Protein AF-A0A3D2WMH0-F1 (afdb_monomer)

Foldseek 3Di:
DDPPDPPPPPVVVVVCVVVVVVVVLVVLLVVLVVVVVVLVVQQVQLQVQLLVQCLVVVNDPVSSLVSSLLSSLVVQQDDDDPVSSVVSSVLSVQQSPDCVVVVHFHKDKDWPAPDPQLLVFAWDDDPNDTDHDPPPLVPDDQDQGPRRRGGSNRNSDTDMDIDTQDQRDRPPSLLVVLVVCCVVPVVPNVSSD

Structure (mmCIF, N/CA/C/O backbone):
data_AF-A0A3D2WMH0-F1
#
_entry.id   AF-A0A3D2WMH0-F1
#
loop_
_atom_site.group_PDB
_atom_site.id
_atom_site.type_symbol
_atom_site.label_atom_id
_atom_site.label_alt_id
_atom_site.label_comp_id
_atom_site.label_asym_id
_atom_site.label_entity_id
_atom_site.label_seq_id
_atom_site.pdbx_PDB_ins_code
_atom_site.Cartn_x
_atom_site.Cartn_y
_atom_site.Cartn_z
_atom_site.occupancy
_atom_site.B_iso_or_equiv
_atom_site.auth_seq_id
_atom_site.auth_comp_id
_atom_site.auth_asym_id
_atom_site.auth_atom_id
_atom_site.pdbx_PDB_model_num
ATOM 1 N N . MET A 1 1 ? 46.634 -39.719 -40.960 1.00 41.62 1 MET A N 1
ATOM 2 C CA . MET A 1 1 ? 45.514 -39.201 -40.145 1.00 41.62 1 MET A CA 1
ATOM 3 C C . MET A 1 1 ? 45.679 -37.689 -40.052 1.00 41.62 1 MET A C 1
ATOM 5 O O . MET A 1 1 ? 46.476 -37.222 -39.256 1.00 41.62 1 MET A O 1
ATOM 9 N N . ILE A 1 2 ? 45.062 -36.934 -40.968 1.00 42.03 2 ILE A N 1
ATOM 10 C CA . ILE A 1 2 ? 45.218 -35.471 -41.043 1.00 42.03 2 ILE A CA 1
ATOM 11 C C . ILE A 1 2 ? 44.111 -34.845 -40.196 1.00 42.03 2 ILE A C 1
ATOM 13 O O . ILE A 1 2 ? 42.929 -35.023 -40.493 1.00 42.03 2 ILE A O 1
ATOM 17 N N . LEU A 1 3 ? 44.498 -34.157 -39.121 1.00 49.38 3 LEU A N 1
ATOM 18 C CA . LEU A 1 3 ? 43.584 -33.441 -38.237 1.00 49.38 3 LEU A CA 1
ATOM 19 C C . LEU A 1 3 ? 42.992 -32.254 -39.013 1.00 49.38 3 LEU A C 1
ATOM 21 O O . LEU A 1 3 ? 43.671 -31.267 -39.287 1.00 49.38 3 LEU A O 1
ATOM 25 N N . LYS A 1 4 ? 41.729 -32.371 -39.427 1.00 53.72 4 LYS A N 1
ATOM 26 C CA . LYS A 1 4 ? 40.995 -31.301 -40.109 1.00 53.72 4 LYS A CA 1
ATOM 27 C C . LYS A 1 4 ? 40.602 -30.256 -39.059 1.00 53.72 4 LYS A C 1
ATOM 29 O O . LYS A 1 4 ? 39.597 -30.419 -38.372 1.00 53.72 4 LYS A O 1
ATOM 34 N N . ILE A 1 5 ? 41.403 -29.205 -38.901 1.00 62.34 5 ILE A N 1
ATOM 35 C CA . ILE A 1 5 ? 41.041 -28.065 -38.051 1.00 62.34 5 ILE A CA 1
ATOM 36 C C . ILE A 1 5 ? 39.915 -27.310 -38.768 1.00 62.34 5 ILE A C 1
ATOM 38 O O . ILE A 1 5 ? 40.110 -26.741 -39.841 1.00 62.34 5 ILE A O 1
ATOM 42 N N . LYS A 1 6 ? 38.702 -27.374 -38.211 1.00 62.06 6 LYS A N 1
ATOM 43 C CA . LYS A 1 6 ? 37.552 -26.589 -38.674 1.00 62.06 6 LYS A CA 1
ATOM 44 C C . LYS A 1 6 ? 37.832 -25.116 -38.358 1.00 62.06 6 LYS A C 1
ATOM 46 O O . LYS A 1 6 ? 37.923 -24.747 -37.191 1.00 62.06 6 LYS A O 1
ATOM 51 N N . ASN A 1 7 ? 37.962 -24.277 -39.384 1.00 60.12 7 ASN A N 1
ATOM 52 C CA . ASN A 1 7 ? 38.035 -22.827 -39.206 1.00 60.12 7 ASN A CA 1
ATOM 53 C C . ASN A 1 7 ? 36.661 -22.297 -38.765 1.00 60.12 7 ASN A C 1
ATOM 55 O O . ASN A 1 7 ? 35.783 -22.074 -39.593 1.00 60.12 7 ASN A O 1
ATOM 59 N N . ASN A 1 8 ? 36.487 -22.076 -37.460 1.00 63.03 8 ASN A N 1
ATOM 60 C CA . ASN A 1 8 ? 35.297 -21.464 -36.849 1.00 63.03 8 ASN A CA 1
ATOM 61 C C . ASN A 1 8 ? 35.343 -19.920 -36.889 1.00 63.03 8 ASN A C 1
ATOM 63 O O . ASN A 1 8 ? 34.897 -19.255 -35.951 1.00 63.03 8 ASN A O 1
ATOM 67 N N . ALA A 1 9 ? 35.916 -19.332 -37.944 1.00 62.22 9 ALA A N 1
ATOM 68 C CA . ALA A 1 9 ? 36.073 -17.885 -38.077 1.00 62.22 9 ALA A CA 1
ATOM 69 C C . ALA A 1 9 ? 34.696 -17.221 -38.279 1.00 62.22 9 ALA A C 1
ATOM 71 O O . ALA A 1 9 ? 34.201 -17.116 -39.395 1.00 62.22 9 ALA A O 1
ATOM 72 N N . GLY A 1 10 ? 34.045 -16.859 -37.172 1.00 66.50 10 GLY A N 1
ATOM 73 C CA . GLY A 1 10 ? 32.711 -16.250 -37.135 1.00 66.50 10 GLY A CA 1
ATOM 74 C C . GLY A 1 10 ? 31.810 -16.790 -36.019 1.00 66.50 10 GLY A C 1
ATOM 75 O O . GLY A 1 10 ? 30.991 -16.037 -35.499 1.00 66.50 10 GLY A O 1
ATOM 76 N N . SER A 1 11 ? 32.010 -18.043 -35.578 1.00 80.12 11 SER A N 1
ATOM 77 C CA . SER A 1 11 ? 31.207 -18.651 -34.494 1.00 80.12 11 SER A CA 1
ATOM 78 C C . SER A 1 11 ? 31.415 -17.920 -33.170 1.00 80.12 11 SER A C 1
ATOM 80 O O . SER A 1 11 ? 30.453 -17.550 -32.509 1.00 80.12 11 SER A O 1
ATOM 82 N N . ALA A 1 12 ? 32.672 -17.604 -32.842 1.00 82.25 12 ALA A N 1
ATOM 83 C CA . ALA A 1 12 ? 33.018 -16.911 -31.601 1.00 82.25 12 ALA A CA 1
ATOM 84 C C . ALA A 1 12 ? 32.394 -15.506 -31.500 1.00 82.25 12 ALA A C 1
ATOM 86 O O . ALA A 1 12 ? 32.021 -15.076 -30.414 1.00 82.25 12 ALA A O 1
ATOM 87 N N . ILE A 1 13 ? 32.243 -14.796 -32.626 1.00 88.19 13 ILE A N 1
ATOM 88 C CA . ILE A 1 13 ? 31.614 -13.466 -32.651 1.00 88.19 13 ILE A CA 1
ATOM 89 C C . ILE A 1 13 ? 30.109 -13.590 -32.380 1.00 88.19 13 ILE A C 1
ATOM 91 O O . ILE A 1 13 ? 29.561 -12.821 -31.596 1.00 88.19 13 ILE A O 1
ATOM 95 N N . ILE A 1 14 ? 29.445 -14.576 -32.990 1.00 89.75 14 ILE A N 1
ATOM 96 C CA . ILE A 1 14 ? 28.008 -14.821 -32.796 1.00 89.75 14 ILE A CA 1
ATOM 97 C C . ILE A 1 14 ? 27.722 -15.282 -31.364 1.00 89.75 14 ILE A C 1
ATOM 99 O O . ILE A 1 14 ? 26.818 -14.752 -30.722 1.00 89.75 14 ILE A O 1
ATOM 103 N N . GLU A 1 15 ? 28.516 -16.216 -30.840 1.00 88.19 15 GLU A N 1
ATOM 104 C CA . GLU A 1 15 ? 28.421 -16.677 -29.452 1.00 88.19 15 GLU A CA 1
ATOM 105 C C . GLU A 1 15 ? 28.621 -15.522 -28.466 1.00 88.19 15 GLU A C 1
ATOM 107 O O . GLU A 1 15 ? 27.847 -15.391 -27.519 1.00 88.19 15 GLU A O 1
ATOM 112 N N . PHE A 1 16 ? 29.587 -14.633 -28.722 1.00 92.69 16 PHE A N 1
ATOM 113 C CA . PHE A 1 16 ? 29.809 -13.448 -27.897 1.00 92.69 16 PHE A CA 1
ATOM 114 C C . PHE A 1 16 ? 28.635 -12.463 -27.950 1.00 92.69 16 PHE A C 1
ATOM 116 O O . PHE A 1 16 ? 28.239 -11.938 -26.913 1.00 92.69 16 PHE A O 1
ATOM 123 N N . ILE A 1 17 ? 28.037 -12.230 -29.123 1.00 95.06 17 ILE A N 1
ATOM 124 C CA . ILE A 1 17 ? 26.863 -11.351 -29.255 1.00 95.06 17 ILE A CA 1
ATOM 125 C C . ILE A 1 17 ? 25.670 -11.927 -28.489 1.00 95.06 17 ILE A C 1
ATOM 127 O O . ILE A 1 17 ? 25.023 -11.204 -27.732 1.00 95.06 17 ILE A O 1
ATOM 131 N N . ILE A 1 18 ? 25.390 -13.224 -28.645 1.00 92.62 18 ILE A N 1
ATOM 132 C CA . ILE A 1 18 ? 24.288 -13.888 -27.937 1.00 92.62 18 ILE A CA 1
ATOM 133 C C . ILE A 1 18 ? 24.530 -13.832 -26.428 1.00 92.62 18 ILE A C 1
ATOM 135 O O . ILE A 1 18 ? 23.651 -13.395 -25.684 1.00 92.62 18 ILE A O 1
ATOM 139 N N . ALA A 1 19 ? 25.727 -14.214 -25.976 1.00 93.94 19 ALA A N 1
ATOM 140 C CA . ALA A 1 19 ? 26.092 -14.165 -24.565 1.00 93.94 19 ALA A CA 1
ATOM 141 C C . ALA A 1 19 ? 26.007 -12.738 -24.006 1.00 93.94 19 ALA A C 1
ATOM 143 O O . ALA A 1 19 ? 25.465 -12.541 -22.922 1.00 93.94 19 ALA A O 1
ATOM 144 N N . GLY A 1 20 ? 26.473 -11.739 -24.759 1.00 94.94 20 GLY A N 1
ATOM 145 C CA . GLY A 1 20 ? 26.412 -10.329 -24.385 1.00 94.94 20 GLY A CA 1
ATOM 146 C C . GLY A 1 20 ? 24.980 -9.820 -24.229 1.00 94.94 20 GLY A C 1
ATOM 147 O O . GLY A 1 20 ? 24.663 -9.189 -23.226 1.00 94.94 20 GLY A O 1
ATOM 148 N N . ILE A 1 21 ? 24.084 -10.143 -25.168 1.00 93.81 21 ILE A N 1
ATOM 149 C CA . ILE A 1 21 ? 22.666 -9.761 -25.080 1.00 93.81 21 ILE A CA 1
ATOM 150 C C . ILE A 1 21 ? 22.001 -10.422 -23.871 1.00 93.81 21 ILE A C 1
ATOM 152 O O . ILE A 1 21 ? 21.319 -9.745 -23.101 1.00 93.81 21 ILE A O 1
ATOM 156 N N . VAL A 1 22 ? 22.215 -11.725 -23.674 1.00 93.88 22 VAL A N 1
ATOM 157 C CA . VAL A 1 22 ? 21.655 -12.460 -22.529 1.00 93.88 22 VAL A CA 1
ATOM 158 C C . VAL A 1 22 ? 22.168 -11.876 -21.214 1.00 93.88 22 VAL A C 1
ATOM 160 O O . VAL A 1 22 ? 21.384 -11.651 -20.293 1.00 93.88 22 VAL A O 1
ATOM 163 N N . PHE A 1 23 ? 23.460 -11.562 -21.136 1.00 95.88 23 PHE A N 1
ATOM 164 C CA . PHE A 1 23 ? 24.056 -10.928 -19.967 1.00 95.88 23 PHE A CA 1
ATOM 165 C C . PHE A 1 23 ? 23.438 -9.551 -19.682 1.00 95.88 23 PHE A C 1
ATOM 167 O O . PHE A 1 23 ? 23.032 -9.284 -18.551 1.00 95.88 23 PHE A O 1
ATOM 174 N N . CYS A 1 24 ? 23.276 -8.707 -20.705 1.00 93.31 24 CYS A N 1
ATOM 175 C CA . CYS A 1 24 ? 22.603 -7.413 -20.575 1.00 93.31 24 CYS A CA 1
ATOM 176 C C . CYS A 1 24 ? 21.152 -7.554 -20.092 1.00 93.31 24 CYS A C 1
ATOM 178 O O . CYS A 1 24 ? 20.726 -6.780 -19.238 1.00 93.31 24 CYS A O 1
ATOM 180 N N . LEU A 1 25 ? 20.399 -8.542 -20.589 1.00 93.50 25 LEU A N 1
ATOM 181 C CA . LEU A 1 25 ? 19.025 -8.798 -20.141 1.00 93.50 25 LEU A CA 1
ATOM 182 C C . LEU A 1 25 ? 18.964 -9.212 -18.668 1.00 93.50 25 LEU A C 1
ATOM 184 O O . LEU A 1 25 ? 18.085 -8.749 -17.944 1.00 93.50 25 LEU A O 1
ATOM 188 N N . ILE A 1 26 ? 19.904 -10.039 -18.205 1.00 93.94 26 ILE A N 1
ATOM 189 C CA . ILE A 1 26 ? 19.980 -10.437 -16.794 1.00 93.94 26 ILE A CA 1
ATOM 190 C C . ILE A 1 26 ? 20.292 -9.224 -15.913 1.00 93.94 26 ILE A C 1
ATOM 192 O O . ILE A 1 26 ? 19.622 -9.021 -14.901 1.00 93.94 26 ILE A O 1
ATOM 196 N N . LEU A 1 27 ? 21.262 -8.391 -16.304 1.00 95.00 27 LEU A N 1
ATOM 197 C CA . LEU A 1 27 ? 21.587 -7.166 -15.568 1.00 95.00 27 LEU A CA 1
ATOM 198 C C . LEU A 1 27 ? 20.406 -6.189 -15.530 1.00 95.00 27 LEU A C 1
ATOM 200 O O . LEU A 1 27 ? 20.086 -5.659 -14.468 1.00 95.00 27 LEU A O 1
ATOM 204 N N . ALA A 1 28 ? 19.726 -5.988 -16.659 1.00 94.38 28 ALA A N 1
ATOM 205 C CA . ALA A 1 28 ? 18.535 -5.148 -16.736 1.00 94.38 28 ALA A CA 1
ATOM 206 C C . ALA A 1 28 ? 17.396 -5.695 -15.856 1.00 94.38 28 ALA A C 1
ATOM 208 O O . ALA A 1 28 ? 16.731 -4.927 -15.163 1.00 94.38 28 ALA A O 1
ATOM 209 N N . GLY A 1 29 ? 17.208 -7.018 -15.819 1.00 93.56 29 GLY A N 1
ATOM 210 C CA . GLY A 1 29 ? 16.256 -7.676 -14.924 1.00 93.56 29 GLY A CA 1
ATOM 211 C C . GLY A 1 29 ? 16.600 -7.489 -13.444 1.00 93.56 29 GLY A C 1
ATOM 212 O O . GLY A 1 29 ? 15.725 -7.167 -12.641 1.00 93.56 29 GLY A O 1
ATOM 213 N N . ALA A 1 30 ? 17.877 -7.623 -13.078 1.00 94.56 30 ALA A N 1
ATOM 214 C CA . ALA A 1 30 ? 18.341 -7.370 -11.715 1.00 94.56 30 ALA A CA 1
ATOM 215 C C . ALA A 1 30 ? 18.127 -5.903 -11.304 1.00 94.56 30 ALA A C 1
ATOM 217 O O . ALA A 1 30 ? 17.644 -5.634 -10.205 1.00 94.56 30 ALA A O 1
ATOM 218 N N . PHE A 1 31 ? 18.412 -4.958 -12.204 1.00 95.44 31 PHE A N 1
ATOM 219 C CA . PHE A 1 31 ? 18.166 -3.535 -11.978 1.00 95.44 31 PHE A CA 1
ATOM 220 C C . PHE A 1 31 ? 16.668 -3.229 -11.822 1.00 95.44 31 PHE A C 1
ATOM 222 O O . PHE A 1 31 ? 16.272 -2.529 -10.894 1.00 95.44 31 PHE A O 1
ATOM 229 N N . GLN A 1 32 ? 15.811 -3.835 -12.648 1.00 93.88 32 GLN A N 1
ATOM 230 C CA . GLN A 1 32 ? 14.357 -3.719 -12.514 1.00 93.88 32 GLN A CA 1
ATOM 231 C C . GLN A 1 32 ? 13.856 -4.232 -11.153 1.00 93.88 32 GLN A C 1
ATOM 233 O O . GLN A 1 32 ? 12.987 -3.612 -10.540 1.00 93.88 32 GLN A O 1
ATOM 238 N N . MET A 1 33 ? 14.404 -5.347 -10.658 1.00 93.31 33 MET A N 1
ATOM 239 C CA . MET A 1 33 ? 14.069 -5.873 -9.329 1.00 93.31 33 MET A CA 1
ATOM 240 C C . MET A 1 33 ? 14.536 -4.949 -8.200 1.00 93.31 33 MET A C 1
ATOM 242 O O . MET A 1 33 ? 13.831 -4.808 -7.202 1.00 93.31 33 MET A O 1
ATOM 246 N N . MET A 1 34 ? 15.684 -4.289 -8.365 1.00 95.31 34 MET A N 1
ATOM 247 C CA . MET A 1 34 ? 16.172 -3.290 -7.415 1.00 95.31 34 MET A CA 1
ATOM 248 C C . MET A 1 34 ? 15.205 -2.101 -7.304 1.00 95.31 34 MET A C 1
ATOM 250 O O . MET A 1 34 ? 14.809 -1.753 -6.193 1.00 95.31 34 MET A O 1
ATOM 254 N N . LEU A 1 35 ? 14.756 -1.543 -8.434 1.00 92.75 35 LEU A N 1
ATOM 255 C CA . LEU A 1 35 ? 13.783 -0.440 -8.465 1.00 92.75 35 LEU A CA 1
ATOM 256 C C . LEU A 1 35 ? 12.428 -0.845 -7.865 1.00 92.75 35 LEU A C 1
ATOM 258 O O . LEU A 1 35 ? 11.827 -0.099 -7.092 1.00 92.75 35 LEU A O 1
ATOM 262 N N . LEU A 1 36 ? 11.962 -2.064 -8.158 1.00 92.75 36 LEU A N 1
ATOM 263 C CA . LEU A 1 36 ? 10.747 -2.611 -7.548 1.00 92.75 36 LEU A CA 1
ATOM 264 C C . LEU A 1 36 ? 10.864 -2.729 -6.027 1.00 92.75 36 LEU A C 1
ATOM 266 O O . LEU A 1 36 ? 9.909 -2.430 -5.308 1.00 92.75 36 LEU A O 1
ATOM 270 N N . TYR A 1 37 ? 12.020 -3.167 -5.529 1.00 94.88 37 TYR A N 1
ATOM 271 C CA . TYR A 1 37 ? 12.259 -3.294 -4.096 1.00 94.88 37 TYR A CA 1
ATOM 272 C C . TYR A 1 37 ? 12.315 -1.928 -3.401 1.00 94.88 37 TYR A C 1
ATOM 274 O O . TYR A 1 37 ? 11.728 -1.753 -2.334 1.00 94.88 37 TYR A O 1
ATOM 282 N N . GLU A 1 38 ? 12.954 -0.938 -4.026 1.00 93.31 38 GLU A N 1
ATOM 283 C CA . GLU A 1 38 ? 12.946 0.449 -3.555 1.00 93.31 38 GLU A CA 1
ATOM 284 C C . GLU A 1 38 ? 11.514 0.993 -3.448 1.00 93.31 38 GLU A C 1
ATOM 286 O O . GLU A 1 38 ? 11.117 1.515 -2.401 1.00 93.31 38 GLU A O 1
ATOM 291 N N . GLY A 1 39 ? 10.702 0.783 -4.490 1.00 92.50 39 GLY A N 1
ATOM 292 C CA . GLY A 1 39 ? 9.280 1.118 -4.488 1.00 92.50 39 GLY A CA 1
ATOM 293 C C . GLY A 1 39 ? 8.500 0.403 -3.382 1.00 92.50 39 GLY A C 1
ATOM 294 O O . GLY A 1 39 ? 7.709 1.031 -2.678 1.00 92.50 39 GLY A O 1
ATOM 295 N N . HIS A 1 40 ? 8.753 -0.892 -3.172 1.00 93.19 40 HIS A N 1
ATOM 296 C CA . HIS A 1 40 ? 8.122 -1.677 -2.110 1.00 93.19 40 HIS A CA 1
ATOM 297 C C . HIS A 1 40 ? 8.403 -1.097 -0.717 1.00 93.19 40 HIS A C 1
ATOM 299 O O . HIS A 1 40 ? 7.472 -0.926 0.070 1.00 93.19 40 HIS A O 1
ATOM 305 N N . VAL A 1 41 ? 9.658 -0.754 -0.410 1.00 94.81 41 VAL A N 1
ATOM 306 C CA . VAL A 1 41 ? 10.032 -0.187 0.897 1.00 94.81 41 VAL A CA 1
ATOM 307 C C . VAL A 1 41 ? 9.361 1.173 1.127 1.00 94.81 41 VAL A C 1
ATOM 309 O O . VAL A 1 41 ? 8.810 1.405 2.205 1.00 94.81 41 VAL A O 1
ATOM 312 N N . ARG A 1 42 ? 9.327 2.048 0.113 1.00 93.75 42 ARG A N 1
ATOM 313 C CA . ARG A 1 42 ? 8.630 3.348 0.192 1.00 93.75 42 ARG A CA 1
ATOM 314 C C . ARG A 1 42 ? 7.128 3.184 0.413 1.00 93.75 42 ARG A C 1
ATOM 316 O O . ARG A 1 42 ? 6.554 3.801 1.308 1.00 93.75 42 ARG A O 1
ATOM 323 N N . LEU A 1 43 ? 6.492 2.289 -0.343 1.00 94.19 43 LEU A N 1
ATOM 324 C CA . LEU A 1 43 ? 5.068 1.981 -0.192 1.00 94.19 43 LEU A CA 1
ATOM 325 C C . LEU A 1 43 ? 4.744 1.382 1.176 1.00 94.19 43 LEU A C 1
ATOM 327 O O . LEU A 1 43 ? 3.691 1.679 1.739 1.00 94.19 43 LEU A O 1
ATOM 331 N N . GLN A 1 44 ? 5.634 0.557 1.724 1.00 94.88 44 GLN A N 1
ATOM 332 C CA . GLN A 1 44 ? 5.473 -0.005 3.058 1.00 94.88 44 GLN A CA 1
ATOM 333 C C . GLN A 1 44 ? 5.529 1.093 4.127 1.00 94.88 44 GLN A C 1
ATOM 335 O O . GLN A 1 44 ? 4.672 1.121 5.012 1.00 94.88 44 GLN A O 1
ATOM 340 N N . GLN A 1 45 ? 6.464 2.037 4.012 1.00 95.31 45 GLN A N 1
ATOM 341 C CA . GLN A 1 45 ? 6.514 3.204 4.892 1.00 95.31 45 GLN A CA 1
ATOM 342 C C . GLN A 1 45 ? 5.238 4.053 4.777 1.00 95.31 45 GLN A C 1
ATOM 344 O O . GLN A 1 45 ? 4.620 4.390 5.789 1.00 95.31 45 GLN A O 1
ATOM 349 N N . ALA A 1 46 ? 4.781 4.326 3.552 1.00 94.94 46 ALA A N 1
ATOM 350 C CA . ALA A 1 46 ? 3.530 5.040 3.310 1.00 94.94 46 ALA A CA 1
ATOM 351 C C . ALA A 1 46 ? 2.313 4.301 3.895 1.00 94.94 46 ALA A C 1
ATOM 353 O O . ALA A 1 46 ? 1.396 4.932 4.423 1.00 94.94 46 ALA A O 1
ATOM 354 N N . ALA A 1 47 ? 2.298 2.966 3.845 1.00 95.38 47 ALA A N 1
ATOM 355 C CA . ALA A 1 47 ? 1.250 2.141 4.435 1.00 95.38 47 ALA A CA 1
ATOM 356 C C . ALA A 1 47 ? 1.246 2.204 5.971 1.00 95.38 47 ALA A C 1
ATOM 358 O O . ALA A 1 47 ? 0.169 2.257 6.567 1.00 95.38 47 ALA A O 1
ATOM 359 N N . PHE A 1 48 ? 2.416 2.248 6.618 1.00 95.19 48 PHE A N 1
ATOM 360 C CA . PHE A 1 48 ? 2.507 2.435 8.069 1.00 95.19 48 PHE A CA 1
ATOM 361 C C . PHE A 1 48 ? 1.969 3.799 8.500 1.00 95.19 48 PHE A C 1
ATOM 363 O O . PHE A 1 48 ? 1.150 3.874 9.419 1.00 95.19 48 PHE A O 1
ATOM 370 N N . GLU A 1 49 ? 2.346 4.868 7.802 1.00 94.56 49 GLU A N 1
ATOM 371 C CA . GLU A 1 49 ? 1.808 6.198 8.097 1.00 94.56 49 GLU A CA 1
ATOM 372 C C . GLU A 1 49 ? 0.309 6.288 7.775 1.00 94.56 49 GLU A C 1
ATOM 374 O O . GLU A 1 49 ? -0.463 6.873 8.535 1.00 94.56 49 GLU A O 1
ATOM 379 N N . ALA A 1 50 ? -0.163 5.626 6.715 1.00 95.44 50 ALA A N 1
ATOM 380 C CA . ALA A 1 50 ? -1.591 5.499 6.427 1.00 95.44 50 ALA A CA 1
ATOM 381 C C . ALA A 1 50 ? -2.356 4.794 7.559 1.00 95.44 50 ALA A C 1
ATOM 383 O O . ALA A 1 50 ? -3.439 5.243 7.946 1.00 95.44 50 ALA A O 1
ATOM 384 N N . ALA A 1 51 ? -1.795 3.716 8.119 1.00 95.62 51 ALA A N 1
ATOM 385 C CA . ALA A 1 51 ? -2.363 3.028 9.274 1.00 95.62 51 ALA A CA 1
ATOM 386 C C . ALA A 1 51 ? -2.400 3.952 10.497 1.00 95.62 51 ALA A C 1
ATOM 388 O O . ALA A 1 51 ? -3.442 4.059 11.141 1.00 95.62 51 ALA A O 1
ATOM 389 N N . ARG A 1 52 ? -1.319 4.691 10.769 1.00 94.06 52 ARG A N 1
ATOM 390 C CA . ARG A 1 52 ? -1.251 5.677 11.858 1.00 94.06 52 ARG A CA 1
ATOM 391 C C . ARG A 1 52 ? -2.314 6.766 11.711 1.00 94.06 52 ARG A C 1
ATOM 393 O O . ARG A 1 52 ? -3.053 7.036 12.657 1.00 94.06 52 ARG A O 1
ATOM 400 N N . HIS A 1 53 ? -2.447 7.338 10.516 1.00 95.25 53 HIS A N 1
ATOM 401 C CA . HIS A 1 53 ? -3.509 8.290 10.186 1.00 95.25 53 HIS A CA 1
ATOM 402 C C . HIS A 1 53 ? -4.907 7.679 10.345 1.00 95.25 53 HIS A C 1
ATOM 404 O O . HIS A 1 53 ? -5.836 8.378 10.751 1.00 95.25 53 HIS A O 1
ATOM 410 N N . GLY A 1 54 ? -5.061 6.387 10.058 1.00 92.88 54 GLY A N 1
ATOM 411 C CA . GLY A 1 54 ? -6.273 5.624 10.333 1.00 92.88 54 GLY A CA 1
ATOM 412 C C . GLY A 1 54 ? -6.575 5.532 11.826 1.00 92.88 54 GLY A C 1
ATOM 413 O O . GLY A 1 54 ? -7.666 5.917 12.237 1.00 92.88 54 GLY A O 1
ATOM 414 N N . ILE A 1 55 ? -5.617 5.082 12.640 1.00 92.31 55 ILE A N 1
ATOM 415 C CA . ILE A 1 55 ? -5.770 4.877 14.091 1.00 92.31 55 ILE A CA 1
ATOM 416 C C . ILE A 1 55 ? -6.245 6.160 14.782 1.00 92.31 55 ILE A C 1
ATOM 418 O O . ILE A 1 55 ? -7.210 6.125 15.541 1.00 92.31 55 ILE A O 1
ATOM 422 N N . VAL A 1 56 ? -5.642 7.310 14.462 1.00 93.12 56 VAL A N 1
ATOM 423 C CA . VAL A 1 56 ? -6.018 8.597 15.082 1.00 93.12 56 VAL A CA 1
ATOM 424 C C . VAL A 1 56 ? -7.374 9.141 14.604 1.00 93.12 56 VAL A C 1
ATOM 426 O O . VAL A 1 56 ? -7.942 10.017 15.245 1.00 93.12 56 VAL A O 1
ATOM 429 N N . ASN A 1 57 ? -7.917 8.619 13.498 1.00 93.19 57 ASN A N 1
ATOM 430 C CA . ASN A 1 57 ? -9.192 9.036 12.900 1.00 93.19 57 ASN A CA 1
ATOM 431 C C . ASN A 1 57 ? -10.227 7.890 12.879 1.00 93.19 57 ASN A C 1
ATOM 433 O O . ASN A 1 57 ? -10.963 7.703 11.899 1.00 93.19 57 ASN A O 1
ATOM 437 N N . ASN A 1 58 ? -10.293 7.118 13.968 1.00 88.38 58 ASN A N 1
ATOM 438 C CA . ASN A 1 58 ? -11.280 6.051 14.194 1.00 88.38 58 ASN A CA 1
ATOM 439 C C . ASN A 1 58 ? -11.238 4.898 13.168 1.00 88.38 58 ASN A C 1
ATOM 441 O O . ASN A 1 58 ? -12.246 4.242 12.922 1.00 88.38 58 ASN A O 1
ATOM 445 N N . GLY A 1 59 ? -10.101 4.669 12.510 1.00 86.94 59 GLY A N 1
ATOM 446 C CA . GLY A 1 59 ? -9.934 3.6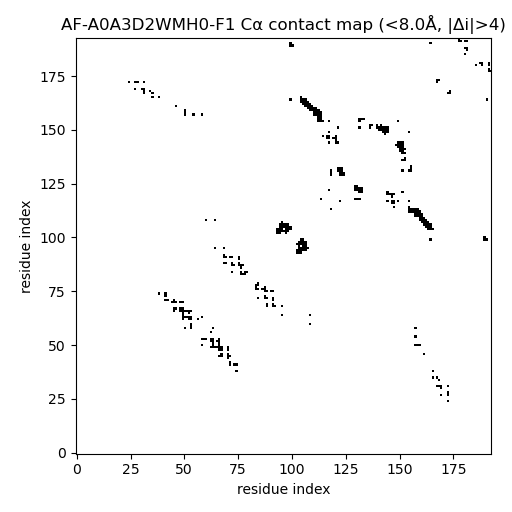03 11.517 1.00 86.94 59 GLY A CA 1
ATOM 447 C C . GLY A 1 59 ? -10.737 3.805 10.225 1.00 86.94 59 GLY A C 1
ATOM 448 O O . GLY A 1 59 ? -10.981 2.841 9.496 1.00 86.94 59 GLY A O 1
ATOM 449 N N . THR A 1 60 ? -11.174 5.035 9.930 1.00 89.31 60 THR A N 1
ATOM 450 C CA . THR A 1 60 ? -12.009 5.326 8.754 1.00 89.31 60 THR A CA 1
ATOM 451 C C . THR A 1 60 ? -11.221 5.117 7.457 1.00 89.31 60 THR A C 1
ATOM 453 O O . THR A 1 60 ? -10.112 5.634 7.308 1.00 89.31 60 THR A O 1
ATOM 456 N N . ALA A 1 61 ? -11.816 4.443 6.466 1.00 90.19 61 ALA A N 1
ATOM 457 C CA . ALA A 1 61 ? -11.171 4.194 5.171 1.00 90.19 61 ALA A CA 1
ATOM 458 C C . ALA A 1 61 ? -10.718 5.488 4.465 1.00 90.19 61 ALA A C 1
ATOM 460 O O . ALA A 1 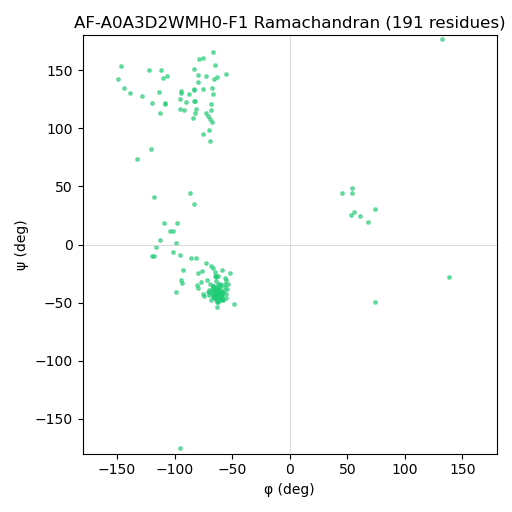61 ? -9.645 5.523 3.868 1.00 90.19 61 ALA A O 1
ATOM 461 N N . ALA A 1 62 ? -11.495 6.571 4.581 1.00 92.06 62 ALA A N 1
ATOM 462 C CA . ALA A 1 62 ? -11.133 7.885 4.050 1.00 92.06 62 ALA A CA 1
ATOM 463 C C . ALA A 1 62 ? -9.865 8.463 4.705 1.00 92.06 62 ALA A C 1
ATOM 465 O O . ALA A 1 62 ? -9.030 9.044 4.015 1.00 92.06 62 ALA A O 1
ATOM 466 N N . ALA A 1 63 ? -9.692 8.269 6.015 1.00 93.69 63 ALA A N 1
ATOM 467 C CA . ALA A 1 63 ? -8.510 8.738 6.732 1.00 93.69 63 ALA A CA 1
ATOM 468 C C . ALA A 1 63 ? -7.262 7.930 6.362 1.00 93.69 63 ALA A C 1
ATOM 470 O O . ALA A 1 63 ? -6.210 8.518 6.130 1.00 93.69 63 ALA A O 1
ATOM 471 N N . ILE A 1 64 ? -7.399 6.606 6.224 1.00 94.19 64 ILE A N 1
ATOM 472 C CA . ILE A 1 64 ? -6.311 5.735 5.759 1.00 94.19 64 ILE A CA 1
ATOM 473 C C . ILE A 1 64 ? -5.899 6.126 4.336 1.00 94.19 64 ILE A C 1
ATOM 475 O O . ILE A 1 64 ? -4.718 6.334 4.078 1.00 94.19 64 ILE A O 1
ATOM 479 N N . LYS A 1 65 ? -6.862 6.308 3.419 1.00 93.56 65 LYS A N 1
ATOM 480 C CA . LYS A 1 65 ? -6.580 6.768 2.049 1.00 93.56 65 LYS A CA 1
ATOM 481 C C . LYS A 1 65 ? -5.884 8.127 2.037 1.00 93.56 65 LYS A C 1
ATOM 483 O O . LYS A 1 65 ? -4.900 8.289 1.328 1.00 93.56 65 LYS A O 1
ATOM 488 N N . LYS A 1 66 ? -6.358 9.090 2.833 1.00 93.75 66 LYS A N 1
ATOM 489 C CA . LYS A 1 66 ? -5.731 10.414 2.950 1.00 93.75 66 LYS A CA 1
ATOM 490 C C . LYS A 1 66 ? -4.292 10.314 3.459 1.00 93.75 66 LYS A C 1
ATOM 492 O O . LYS A 1 66 ? -3.412 10.928 2.867 1.00 93.75 66 LYS A O 1
ATOM 497 N N . GLY A 1 67 ? -4.061 9.529 4.512 1.00 93.38 67 GLY A N 1
ATOM 498 C CA . GLY A 1 67 ? -2.723 9.281 5.044 1.00 93.38 67 GLY A CA 1
ATOM 499 C C . GLY A 1 67 ? -1.813 8.629 4.007 1.00 93.38 67 GLY A C 1
ATOM 500 O O . GLY A 1 67 ? -0.685 9.067 3.830 1.00 93.38 67 GLY A O 1
ATOM 501 N N . PHE A 1 68 ? -2.320 7.659 3.248 1.00 94.44 68 PHE A N 1
ATOM 502 C CA . PHE A 1 68 ? -1.555 7.036 2.172 1.00 94.44 68 PHE A CA 1
ATOM 503 C C . PHE A 1 68 ? -1.184 8.044 1.076 1.00 94.44 68 PHE A C 1
ATOM 505 O O . PHE A 1 68 ? -0.009 8.170 0.762 1.00 94.44 68 PHE A O 1
ATOM 512 N N . ILE A 1 69 ? -2.143 8.844 0.584 1.00 92.69 69 ILE A N 1
ATOM 513 C CA . ILE A 1 69 ? -1.904 9.881 -0.442 1.00 92.69 69 ILE A CA 1
ATOM 514 C C . ILE A 1 69 ? -0.799 10.855 -0.013 1.00 92.69 69 ILE A C 1
ATOM 516 O O . ILE A 1 69 ? 0.039 11.240 -0.828 1.00 92.69 69 ILE A O 1
ATOM 520 N N . GLN A 1 70 ? -0.812 11.270 1.255 1.00 92.12 70 GLN A N 1
ATOM 521 C CA . GLN A 1 70 ? 0.153 12.220 1.810 1.00 92.12 70 GLN A CA 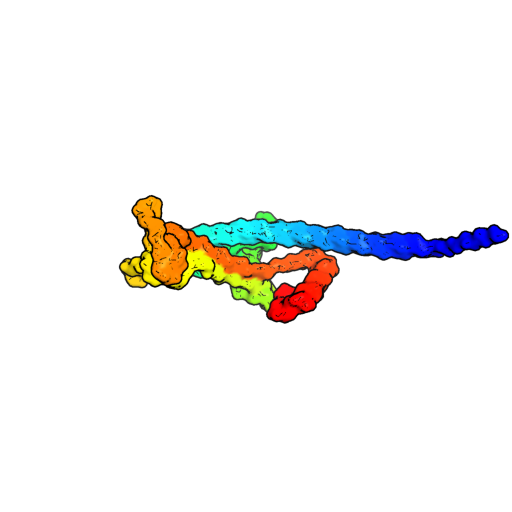1
ATOM 522 C C . GLN A 1 70 ? 1.549 11.621 1.992 1.00 92.12 70 GLN A C 1
ATOM 524 O O . GLN A 1 70 ? 2.529 12.352 1.894 1.00 92.12 70 GLN A O 1
ATOM 529 N N . ASN A 1 71 ? 1.641 10.318 2.249 1.00 92.56 71 ASN A N 1
ATOM 530 C CA . ASN A 1 71 ? 2.908 9.654 2.546 1.00 92.56 71 ASN A CA 1
ATOM 531 C C . ASN A 1 71 ? 3.486 8.875 1.356 1.00 92.56 71 ASN A C 1
ATOM 533 O O . ASN A 1 71 ? 4.616 8.424 1.447 1.00 92.56 71 ASN A O 1
ATOM 537 N N . SER A 1 72 ? 2.760 8.759 0.238 1.00 91.56 72 SER A N 1
ATOM 538 C CA . SER A 1 72 ? 3.263 8.216 -1.034 1.00 91.56 72 SER A CA 1
ATOM 539 C C . SER A 1 72 ? 3.682 9.306 -2.031 1.00 91.56 72 SER A C 1
ATOM 541 O O . SER A 1 72 ? 3.699 9.068 -3.238 1.00 91.56 72 SER A O 1
ATOM 543 N N . LEU A 1 73 ? 3.922 10.537 -1.562 1.00 89.56 73 LEU A N 1
ATOM 544 C CA . LEU A 1 73 ? 4.300 11.666 -2.423 1.00 89.56 73 LEU A CA 1
ATOM 545 C C . LEU A 1 73 ? 5.699 11.506 -3.008 1.00 89.56 73 LEU A C 1
ATOM 547 O O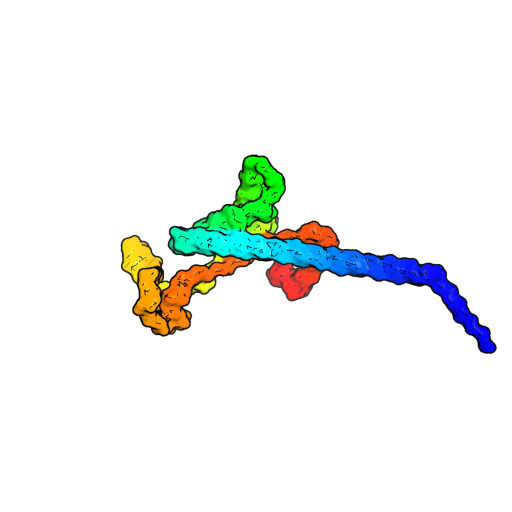 . LEU A 1 73 ? 5.936 11.916 -4.139 1.00 89.56 73 LEU A O 1
ATOM 551 N N . ASP A 1 74 ? 6.601 10.897 -2.250 1.00 87.31 74 ASP A N 1
ATOM 552 C CA . ASP A 1 74 ? 7.981 10.606 -2.630 1.00 87.31 74 ASP A CA 1
ATOM 553 C C . ASP A 1 74 ? 8.092 9.773 -3.916 1.00 87.31 74 ASP A C 1
ATOM 555 O O . ASP A 1 74 ? 9.032 9.971 -4.677 1.00 87.31 74 ASP A O 1
ATOM 559 N N . LEU A 1 75 ? 7.102 8.926 -4.224 1.00 86.94 75 LEU A N 1
ATOM 560 C CA . LEU A 1 75 ? 7.031 8.200 -5.500 1.00 86.94 75 LEU A CA 1
ATOM 561 C C . LEU A 1 75 ? 6.806 9.114 -6.721 1.00 86.94 75 LEU A C 1
ATOM 563 O O . LEU A 1 75 ? 7.057 8.698 -7.848 1.00 86.94 75 LEU A O 1
ATOM 567 N N . TYR A 1 76 ? 6.296 10.332 -6.523 1.00 86.12 76 TYR A N 1
ATOM 568 C CA . TYR A 1 76 ? 5.863 11.226 -7.605 1.00 86.12 76 TYR A CA 1
ATOM 569 C C . TYR A 1 76 ? 6.608 12.560 -7.647 1.00 86.12 76 TYR A C 1
ATOM 571 O O . TYR A 1 76 ? 6.428 13.329 -8.599 1.00 86.12 76 TYR A O 1
ATOM 579 N N . ILE A 1 77 ? 7.407 12.873 -6.628 1.00 86.31 77 ILE A N 1
ATOM 580 C CA . ILE A 1 77 ? 8.154 14.127 -6.561 1.00 86.31 77 ILE A CA 1
ATOM 581 C C . ILE A 1 77 ? 9.311 14.076 -7.560 1.00 86.31 77 ILE A C 1
ATOM 583 O O . ILE A 1 77 ? 10.282 13.348 -7.388 1.00 86.31 77 ILE A O 1
ATOM 587 N N . HIS A 1 78 ? 9.213 14.918 -8.585 1.00 81.56 78 HIS A N 1
ATOM 588 C CA . HIS A 1 78 ? 10.268 15.154 -9.562 1.00 81.56 78 HIS A CA 1
ATOM 589 C C . HIS A 1 78 ? 10.632 16.642 -9.512 1.00 81.56 78 HIS A C 1
ATOM 591 O O . HIS A 1 78 ? 10.096 17.441 -10.277 1.00 81.56 78 HIS A O 1
ATOM 597 N N . GLY A 1 79 ? 11.481 17.032 -8.557 1.00 82.81 79 GLY A N 1
ATOM 598 C CA . GLY A 1 79 ? 11.920 18.421 -8.377 1.00 82.81 79 GLY A CA 1
ATOM 599 C C . GLY A 1 79 ? 11.843 18.917 -6.933 1.00 82.81 79 GLY A C 1
ATOM 600 O O . GLY A 1 79 ? 11.404 18.209 -6.032 1.00 82.81 79 GLY A O 1
ATOM 601 N N . THR A 1 80 ? 12.297 20.151 -6.712 1.00 80.56 80 THR A N 1
ATOM 602 C CA . THR A 1 80 ? 12.388 20.782 -5.380 1.00 80.56 80 THR A CA 1
ATOM 603 C C . THR A 1 80 ? 11.486 22.002 -5.223 1.00 80.56 80 THR A C 1
ATOM 605 O O . THR A 1 80 ? 11.441 22.605 -4.150 1.00 80.56 80 THR A O 1
ATOM 608 N N . LYS A 1 81 ? 10.761 22.397 -6.274 1.00 89.06 81 LYS A N 1
ATOM 609 C CA . LYS A 1 81 ? 9.930 23.599 -6.239 1.00 89.06 81 LYS A CA 1
ATOM 610 C C . LYS A 1 81 ? 8.570 23.312 -5.590 1.00 89.06 81 LYS A C 1
ATOM 612 O O . LYS A 1 81 ? 8.034 22.213 -5.745 1.00 89.06 81 LYS A O 1
ATOM 617 N N . PRO A 1 82 ? 7.939 24.309 -4.942 1.00 84.69 82 PRO A N 1
ATOM 618 C CA . PRO A 1 82 ? 6.608 24.146 -4.346 1.00 84.69 82 PRO A CA 1
ATOM 619 C C . PRO A 1 82 ? 5.530 23.673 -5.337 1.00 84.69 82 PRO A C 1
ATOM 621 O O . PRO A 1 82 ? 4.638 22.901 -4.985 1.00 84.69 82 PRO A O 1
ATOM 624 N N . GLU A 1 83 ? 5.627 24.097 -6.598 1.00 87.75 83 GLU A N 1
ATOM 625 C CA . GLU A 1 83 ? 4.740 23.667 -7.685 1.00 87.75 83 GLU A CA 1
ATOM 626 C C . GLU A 1 83 ? 4.844 22.168 -8.002 1.00 87.75 83 GLU A C 1
ATOM 628 O O . GLU A 1 83 ? 3.842 21.548 -8.365 1.00 87.75 83 GLU A O 1
ATOM 633 N N . ASP A 1 84 ? 6.018 21.565 -7.815 1.00 87.31 84 ASP A N 1
ATOM 634 C CA . ASP A 1 84 ? 6.244 20.143 -8.077 1.00 87.31 84 ASP A CA 1
ATOM 635 C C . ASP A 1 84 ? 5.669 19.271 -6.957 1.00 87.31 84 ASP A C 1
ATOM 637 O O . ASP A 1 84 ? 5.102 18.214 -7.231 1.00 87.31 84 ASP A O 1
ATOM 641 N N . ILE A 1 85 ? 5.677 19.766 -5.714 1.00 87.06 85 ILE A N 1
ATOM 642 C CA . ILE A 1 85 ? 4.997 19.118 -4.581 1.00 87.06 85 ILE A CA 1
ATOM 643 C C . ILE A 1 85 ? 3.484 19.065 -4.828 1.00 87.06 85 ILE A C 1
ATOM 645 O O . ILE A 1 85 ? 2.848 18.029 -4.627 1.00 87.06 85 ILE A O 1
ATOM 649 N N . LEU A 1 86 ? 2.890 20.160 -5.316 1.00 88.56 86 LEU A N 1
ATOM 650 C CA . LEU A 1 86 ? 1.461 20.190 -5.633 1.00 88.56 86 LEU A CA 1
ATOM 651 C C . LEU A 1 86 ? 1.107 19.227 -6.777 1.00 88.56 86 LEU A C 1
ATOM 653 O O . LEU A 1 86 ? 0.067 18.566 -6.727 1.00 88.56 86 LEU A O 1
ATOM 657 N N . LYS A 1 87 ? 1.959 19.129 -7.807 1.00 89.44 87 LYS A N 1
ATOM 658 C CA . LYS A 1 87 ? 1.789 18.145 -8.888 1.00 89.44 87 LYS A CA 1
ATOM 659 C C . LYS A 1 87 ? 1.883 16.718 -8.350 1.00 89.44 87 LYS A C 1
ATOM 661 O O . LYS A 1 87 ? 0.992 15.922 -8.637 1.00 89.44 87 LYS A O 1
ATOM 666 N N . ALA A 1 88 ? 2.890 16.416 -7.532 1.00 89.19 88 ALA A N 1
ATOM 667 C CA . ALA A 1 88 ? 3.063 15.106 -6.909 1.00 89.19 88 ALA A CA 1
ATOM 668 C C . ALA A 1 88 ? 1.850 14.717 -6.052 1.00 89.19 88 ALA A C 1
ATOM 670 O O . ALA A 1 88 ? 1.368 13.589 -6.133 1.00 89.19 88 ALA A O 1
ATOM 671 N N . TYR A 1 89 ? 1.277 15.671 -5.313 1.00 89.88 89 TYR A N 1
ATOM 672 C CA . TYR A 1 89 ? 0.050 15.446 -4.551 1.00 89.88 89 TYR A CA 1
ATOM 673 C C . TYR A 1 89 ? -1.139 15.074 -5.439 1.00 89.88 89 TYR A C 1
ATOM 675 O O . TYR A 1 89 ? -1.868 14.128 -5.137 1.00 89.88 89 TYR A O 1
ATOM 683 N N . LYS A 1 90 ? -1.319 15.765 -6.569 1.00 90.8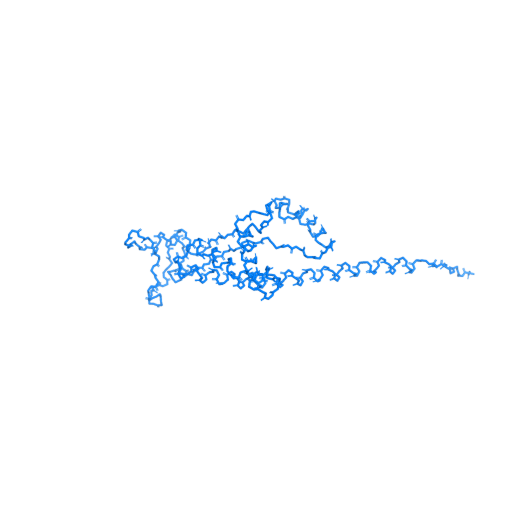8 90 LYS A N 1
ATOM 684 C CA . LYS A 1 90 ? -2.370 15.430 -7.542 1.00 90.88 90 LYS A CA 1
ATOM 685 C C . LYS A 1 90 ? -2.147 14.056 -8.178 1.00 90.88 90 LYS A C 1
ATOM 687 O O . LYS A 1 90 ? -3.112 13.316 -8.348 1.00 90.88 90 LYS A O 1
ATOM 692 N N . LEU A 1 91 ? -0.903 13.703 -8.502 1.00 88.75 91 LEU A N 1
ATOM 693 C CA . LEU A 1 91 ? -0.558 12.389 -9.054 1.00 88.75 91 LEU A CA 1
ATOM 694 C C . LEU A 1 91 ? -0.814 11.269 -8.045 1.00 88.75 91 LEU A C 1
ATOM 696 O O . LEU A 1 91 ? -1.475 10.295 -8.386 1.00 88.75 91 LEU A O 1
ATOM 700 N N . SER A 1 92 ? -0.401 11.450 -6.792 1.00 89.06 92 SER A N 1
ATOM 701 C CA . SER A 1 92 ? -0.683 10.518 -5.697 1.00 89.06 92 SER A CA 1
ATOM 702 C C . SER A 1 92 ? -2.192 10.344 -5.475 1.00 89.06 92 SER A C 1
ATOM 704 O O . SER A 1 92 ? -2.708 9.227 -5.398 1.00 89.06 92 SER A O 1
ATOM 706 N N . GLN A 1 93 ? -2.951 11.444 -5.480 1.00 90.75 93 GLN A N 1
ATOM 707 C CA . GLN A 1 93 ? -4.410 11.389 -5.400 1.00 90.75 93 GLN A CA 1
ATOM 708 C C . GLN A 1 93 ? -5.020 10.640 -6.592 1.00 90.75 93 GLN A C 1
ATOM 710 O O . GLN A 1 93 ? -5.955 9.856 -6.409 1.00 90.75 93 GLN A O 1
ATOM 715 N N . LYS A 1 94 ? -4.494 10.858 -7.804 1.00 89.88 94 LYS 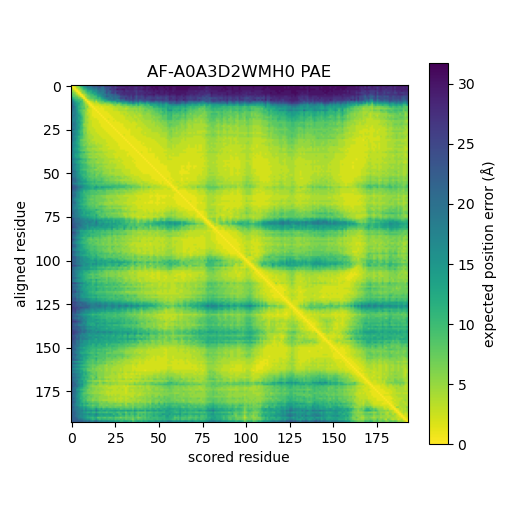A N 1
ATOM 716 C CA . LYS A 1 94 ? -4.924 10.131 -8.999 1.00 89.88 94 LYS A CA 1
ATOM 717 C C . LYS A 1 94 ? -4.628 8.636 -8.853 1.00 89.88 94 LYS A C 1
ATOM 719 O O . LYS A 1 94 ? -5.509 7.813 -9.068 1.00 89.88 94 LYS A O 1
ATOM 724 N N . ALA A 1 95 ? -3.427 8.288 -8.409 1.00 87.25 95 ALA A N 1
ATOM 725 C CA . ALA A 1 95 ? -2.998 6.912 -8.221 1.00 87.25 95 ALA A CA 1
ATOM 726 C C . ALA A 1 95 ? -3.908 6.133 -7.265 1.00 87.25 95 ALA A C 1
ATOM 728 O O . ALA A 1 95 ? -4.235 4.977 -7.529 1.00 87.25 95 ALA A O 1
ATOM 729 N N . VAL A 1 96 ? -4.354 6.781 -6.186 1.00 88.94 96 VAL A N 1
ATOM 730 C CA . VAL A 1 96 ? -5.195 6.154 -5.161 1.00 88.94 96 VAL A CA 1
ATOM 731 C C . VAL A 1 96 ? -6.664 6.057 -5.563 1.00 88.94 96 VAL A C 1
ATOM 733 O O . VAL A 1 96 ? -7.324 5.079 -5.216 1.00 88.94 96 VAL A O 1
ATOM 736 N N . ASN A 1 97 ? -7.195 7.065 -6.258 1.00 87.81 97 ASN A N 1
ATOM 737 C CA . ASN A 1 97 ? -8.630 7.141 -6.541 1.00 87.81 97 ASN A CA 1
ATOM 738 C C . ASN A 1 97 ? -9.035 6.527 -7.882 1.00 87.81 97 ASN A C 1
ATOM 740 O O . ASN A 1 97 ? -10.200 6.168 -8.032 1.00 87.81 97 ASN A O 1
ATOM 744 N N . TYR A 1 98 ? -8.106 6.408 -8.830 1.00 86.50 98 TYR A N 1
ATOM 745 C CA . TYR A 1 98 ? -8.399 5.928 -10.176 1.00 86.50 98 TYR A CA 1
ATOM 746 C C . TYR A 1 98 ? -7.877 4.498 -10.398 1.00 86.50 98 TYR A C 1
ATOM 748 O O . TYR A 1 98 ? -6.816 4.129 -9.873 1.00 86.50 98 TYR A O 1
ATOM 756 N N . PRO A 1 99 ? -8.603 3.675 -11.176 1.00 83.00 99 PRO A N 1
ATOM 757 C CA . PRO A 1 99 ? -8.150 2.343 -11.568 1.00 83.00 99 PRO A CA 1
ATOM 758 C C . PRO A 1 99 ? -6.929 2.409 -12.500 1.00 83.00 99 PRO A C 1
ATOM 760 O O . PRO A 1 99 ? -6.624 3.460 -13.072 1.00 83.00 99 PRO A O 1
ATOM 763 N N . LEU A 1 100 ? -6.245 1.273 -12.697 1.00 81.88 100 LEU A N 1
ATOM 764 C CA . LEU A 1 100 ? -5.096 1.199 -13.615 1.00 81.88 100 LEU A CA 1
ATOM 765 C C . LEU A 1 100 ? -5.486 1.574 -15.053 1.00 81.88 100 LEU A C 1
ATOM 767 O O . LEU A 1 100 ? -4.705 2.233 -15.732 1.00 81.88 100 LEU A O 1
ATOM 771 N N . THR A 1 101 ? -6.706 1.239 -15.500 1.00 76.56 101 THR A N 1
ATOM 772 C CA . THR A 1 101 ? -7.227 1.608 -16.835 1.00 76.56 101 THR A CA 1
ATOM 773 C C . THR A 1 101 ? -7.195 3.109 -17.117 1.00 76.56 101 THR A C 1
ATOM 775 O O . THR A 1 101 ? -7.062 3.509 -18.268 1.00 76.56 101 THR A O 1
ATOM 778 N N . GLU A 1 102 ? -7.337 3.946 -16.089 1.00 76.81 102 GLU A N 1
ATOM 779 C CA . GLU A 1 102 ? -7.441 5.408 -16.214 1.00 76.81 102 GLU A CA 1
ATOM 780 C C . GLU A 1 102 ? -6.109 6.112 -15.877 1.00 76.81 102 GLU A C 1
ATOM 782 O O . GLU A 1 102 ? -6.025 7.340 -15.721 1.00 76.81 102 GLU A O 1
ATOM 787 N N . GLY A 1 103 ? -5.031 5.325 -15.774 1.00 74.06 103 GLY A N 1
ATOM 788 C CA . GLY A 1 103 ? -3.696 5.792 -15.418 1.00 74.06 103 GLY A CA 1
ATOM 789 C C . GLY A 1 103 ? -3.552 6.133 -13.935 1.00 74.06 103 GLY A C 1
ATOM 790 O O . GLY A 1 103 ? -2.821 7.066 -13.600 1.00 74.06 103 GLY A O 1
ATOM 791 N N . GLY A 1 104 ? -4.305 5.453 -13.064 1.00 83.88 104 GLY A N 1
ATOM 792 C CA . GLY A 1 104 ? -4.037 5.386 -11.627 1.00 83.88 104 GLY A CA 1
ATOM 793 C C . GLY A 1 104 ? -3.234 4.132 -11.252 1.00 83.88 104 GLY A C 1
ATOM 794 O O . GLY A 1 104 ? -2.843 3.353 -12.114 1.00 83.88 104 GLY A O 1
ATOM 795 N N . ALA A 1 105 ? -3.014 3.911 -9.955 1.00 83.31 105 ALA A N 1
ATOM 796 C CA . ALA A 1 105 ? -2.343 2.716 -9.429 1.00 83.31 105 ALA A CA 1
ATOM 797 C C . ALA A 1 105 ? -3.342 1.663 -8.907 1.00 83.31 105 ALA A C 1
ATOM 799 O O . ALA A 1 105 ? -2.926 0.626 -8.387 1.00 83.31 105 ALA A O 1
ATOM 800 N N . GLY A 1 106 ? -4.657 1.928 -9.014 1.00 83.56 106 GLY A N 1
ATOM 801 C CA . GLY A 1 106 ? -5.743 1.031 -8.592 1.00 83.56 106 GLY A CA 1
ATOM 802 C C . GLY A 1 106 ? -5.625 0.587 -7.145 1.00 83.56 106 GLY A C 1
ATOM 803 O O . GLY A 1 106 ? -5.706 -0.605 -6.846 1.00 83.56 106 GLY A O 1
ATOM 804 N N . VAL A 1 107 ? -5.398 1.548 -6.251 1.00 88.06 107 VAL A N 1
ATOM 805 C CA . VAL A 1 107 ? -5.120 1.253 -4.849 1.00 88.06 107 VAL A CA 1
ATOM 806 C C . VAL A 1 107 ? -6.355 0.695 -4.153 1.00 88.06 107 VAL A C 1
ATOM 808 O O . VAL A 1 107 ? -7.386 1.358 -4.036 1.00 88.06 107 VAL A O 1
ATOM 811 N N . VAL A 1 108 ? -6.230 -0.518 -3.615 1.00 89.88 108 VAL A N 1
ATOM 812 C CA . VAL A 1 108 ? -7.288 -1.158 -2.824 1.00 89.88 108 VAL A CA 1
ATOM 813 C C . VAL A 1 108 ? -6.827 -1.282 -1.382 1.00 89.88 108 VAL A C 1
ATOM 815 O O . VAL A 1 108 ? -5.909 -2.040 -1.072 1.00 89.88 108 VAL A O 1
ATOM 818 N N . VAL A 1 109 ? -7.496 -0.550 -0.492 1.00 91.50 109 VAL A N 1
ATOM 819 C CA . VAL A 1 109 ? -7.279 -0.613 0.957 1.00 91.50 109 VAL A CA 1
ATOM 820 C C . VAL A 1 109 ? -8.291 -1.581 1.556 1.00 91.50 109 VAL A C 1
ATOM 822 O O . VAL A 1 109 ? -9.494 -1.342 1.499 1.00 91.50 109 VAL A O 1
ATOM 825 N N . THR A 1 110 ? -7.806 -2.675 2.133 1.00 93.31 110 THR A N 1
ATOM 826 C CA . THR A 1 110 ? -8.614 -3.676 2.838 1.00 93.31 110 THR A CA 1
ATOM 827 C C . THR A 1 110 ? -8.250 -3.661 4.315 1.00 93.31 110 THR A C 1
ATOM 829 O O . THR A 1 110 ? -7.072 -3.712 4.663 1.00 93.31 110 THR A O 1
ATOM 832 N N . ARG A 1 111 ? -9.246 -3.606 5.197 1.00 92.44 111 ARG A N 1
ATOM 833 C CA . ARG A 1 111 ? -9.030 -3.796 6.634 1.00 92.44 111 ARG A CA 1
ATOM 834 C C . ARG A 1 111 ? -9.015 -5.294 6.928 1.00 92.44 111 ARG A C 1
ATOM 836 O O . ARG A 1 111 ? -9.963 -5.982 6.577 1.00 92.44 111 ARG A O 1
ATOM 843 N N . LEU A 1 112 ? -7.930 -5.775 7.526 1.00 93.06 112 LEU A N 1
ATOM 844 C CA . LEU A 1 112 ? -7.782 -7.163 7.968 1.00 93.06 112 LEU A CA 1
ATOM 845 C C . LEU A 1 112 ? -8.179 -7.335 9.435 1.00 93.06 112 LEU A C 1
ATOM 847 O O . LEU A 1 112 ? -8.682 -8.383 9.801 1.00 93.06 112 LEU A O 1
ATOM 851 N N . ASN A 1 113 ? -7.941 -6.316 10.262 1.00 92.12 113 ASN A N 1
ATOM 852 C CA . ASN A 1 113 ? -8.313 -6.297 11.672 1.00 92.12 113 ASN A CA 1
ATOM 853 C C . ASN A 1 113 ? -8.608 -4.843 12.090 1.00 92.12 113 ASN A C 1
ATOM 855 O O . ASN A 1 113 ? -7.917 -3.948 11.584 1.00 92.12 113 ASN A O 1
ATOM 859 N N . PRO A 1 114 ? -9.596 -4.559 12.955 1.00 92.00 114 PRO A N 1
ATOM 860 C CA . PRO A 1 114 ? -10.545 -5.496 13.562 1.00 92.00 114 PRO A CA 1
ATOM 861 C C . PRO A 1 114 ? -11.486 -6.134 12.531 1.00 92.00 114 PRO A C 1
ATOM 863 O O . PRO A 1 114 ? -11.885 -5.468 11.562 1.00 92.00 114 PRO A O 1
ATOM 866 N N . THR A 1 115 ? -11.810 -7.413 12.721 1.00 92.44 115 THR A N 1
ATOM 867 C CA . THR A 1 115 ? -12.789 -8.128 11.889 1.00 92.44 115 THR A CA 1
ATOM 868 C C . THR A 1 115 ? -14.222 -7.761 12.304 1.00 92.44 115 THR A C 1
ATOM 870 O O . THR A 1 115 ? -14.420 -7.242 13.406 1.00 92.44 115 THR A O 1
ATOM 873 N N . PRO A 1 116 ? -15.237 -7.959 11.443 1.00 91.38 116 PRO A N 1
ATOM 874 C CA . PRO A 1 116 ? -16.635 -7.737 11.820 1.00 91.38 116 PRO A CA 1
ATOM 875 C C . PRO A 1 116 ? -17.051 -8.527 13.069 1.00 91.38 116 PRO A C 1
ATOM 877 O O . PRO A 1 116 ? -17.717 -7.974 13.937 1.00 91.38 116 PRO A O 1
ATOM 880 N N . GLU A 1 117 ? -16.571 -9.761 13.201 1.00 92.38 117 GLU A N 1
ATOM 881 C CA . GLU A 1 117 ? -16.849 -10.661 14.326 1.00 92.38 117 GLU A CA 1
ATOM 882 C C . GLU A 1 117 ? -16.243 -10.109 15.626 1.00 92.38 117 GLU A C 1
ATOM 884 O O . GLU A 1 117 ? -16.875 -10.125 16.677 1.00 92.38 117 GLU A O 1
ATOM 889 N N . ALA A 1 118 ? -15.059 -9.488 15.559 1.00 92.19 118 ALA A N 1
ATOM 890 C CA . ALA A 1 118 ? -14.456 -8.827 16.720 1.00 92.19 118 ALA A CA 1
ATOM 891 C C . ALA A 1 118 ? -15.288 -7.626 17.213 1.00 92.19 118 ALA A C 1
ATOM 893 O O . ALA A 1 118 ? -15.259 -7.277 18.396 1.00 92.19 118 ALA A O 1
ATOM 894 N N . PHE A 1 119 ? -16.053 -6.984 16.320 1.00 91.75 119 PHE A N 1
ATOM 895 C CA . PHE A 1 119 ? -17.030 -5.971 16.719 1.00 91.75 119 PHE A CA 1
ATOM 896 C C . PHE A 1 119 ? -18.295 -6.582 17.331 1.00 91.75 119 PHE A C 1
ATOM 898 O O . PHE A 1 119 ? -19.014 -5.871 18.029 1.00 91.75 119 PHE A O 1
ATOM 905 N N . GLU A 1 120 ? -18.627 -7.837 17.061 1.00 92.25 120 GLU A N 1
ATOM 906 C CA . GLU A 1 120 ? -19.747 -8.520 17.717 1.00 92.25 120 GLU A CA 1
ATOM 907 C C . GLU A 1 120 ? -19.376 -8.910 19.147 1.00 92.25 120 GLU A C 1
ATOM 909 O O . GLU A 1 120 ? -20.148 -8.621 20.056 1.00 92.25 120 GLU A O 1
ATOM 914 N N . ASP A 1 121 ? -18.159 -9.417 19.348 1.00 91.19 121 ASP A N 1
ATOM 915 C CA . ASP A 1 121 ? -17.697 -9.890 20.655 1.00 91.19 121 ASP A CA 1
ATOM 916 C C . ASP A 1 121 ? -17.357 -8.746 21.632 1.00 91.19 121 ASP A C 1
ATOM 918 O O . ASP A 1 121 ? -17.719 -8.793 22.807 1.00 91.19 121 ASP A O 1
ATOM 922 N N . PHE A 1 122 ? -16.652 -7.701 21.173 1.00 92.19 122 PHE A N 1
ATOM 923 C CA . PHE A 1 122 ? -16.010 -6.734 22.084 1.00 92.19 122 PHE A CA 1
ATOM 924 C C . PHE A 1 122 ? -16.509 -5.293 21.987 1.00 92.19 122 PHE A C 1
ATOM 926 O O . PHE A 1 122 ? -16.096 -4.445 22.788 1.00 92.19 122 PHE A O 1
ATOM 933 N N . ALA A 1 123 ? -17.325 -4.952 20.989 1.00 92.25 123 ALA A N 1
ATOM 934 C CA . ALA A 1 123 ? -17.677 -3.554 20.791 1.00 92.25 123 ALA A CA 1
ATOM 935 C C . ALA A 1 123 ? -18.763 -3.086 21.758 1.00 92.25 123 ALA A C 1
ATOM 937 O O . ALA A 1 123 ? -19.769 -3.750 21.987 1.00 92.25 123 ALA A O 1
ATOM 938 N N . ILE A 1 124 ? -18.581 -1.866 22.249 1.00 91.62 124 ILE A N 1
ATOM 939 C CA . ILE A 1 124 ? -19.534 -1.179 23.111 1.00 91.62 124 ILE A CA 1
ATOM 940 C C . ILE A 1 124 ? -20.145 -0.034 22.307 1.00 91.62 124 ILE A C 1
ATOM 942 O O . ILE A 1 124 ? -19.469 0.619 21.505 1.00 91.62 124 ILE A O 1
ATOM 946 N N . GLU A 1 125 ? -21.430 0.217 22.522 1.00 92.38 125 GLU A N 1
ATOM 947 C CA . GLU A 1 125 ? -22.120 1.356 21.936 1.00 92.38 125 GLU A CA 1
ATOM 948 C C . GLU A 1 125 ? -22.140 2.536 22.914 1.00 92.38 125 GLU A C 1
ATOM 950 O O . GLU A 1 125 ? -22.577 2.423 24.059 1.00 92.38 125 GLU A O 1
ATOM 955 N N . LYS A 1 126 ? -21.652 3.695 22.466 1.00 89.88 126 LYS A N 1
ATOM 956 C CA . LYS A 1 126 ? -21.766 4.959 23.205 1.00 89.88 126 LYS A CA 1
ATOM 957 C C . LYS A 1 126 ? -21.966 6.099 22.218 1.00 89.88 126 LYS A C 1
ATOM 959 O O . LYS A 1 126 ? -21.246 6.188 21.225 1.00 89.88 126 LYS A O 1
ATOM 964 N N . ASN A 1 127 ? -22.912 6.994 22.497 1.00 87.69 127 ASN A N 1
ATOM 965 C CA . ASN A 1 127 ? -23.237 8.140 21.636 1.00 87.69 127 ASN A CA 1
ATOM 966 C C . ASN A 1 127 ? -23.549 7.733 20.176 1.00 87.69 127 ASN A C 1
ATOM 968 O O . ASN A 1 127 ? -23.033 8.355 19.245 1.00 87.69 127 ASN A O 1
ATOM 972 N N . ASN A 1 128 ? -24.347 6.673 19.979 1.00 86.94 128 ASN A N 1
ATOM 973 C CA . ASN A 1 128 ? -24.700 6.093 18.670 1.00 86.94 128 ASN A CA 1
ATOM 974 C C . ASN A 1 128 ? -23.485 5.685 17.816 1.00 86.94 128 ASN A C 1
ATOM 976 O O . ASN A 1 128 ? -23.522 5.732 16.584 1.00 86.94 128 ASN A O 1
ATOM 980 N N . LYS A 1 129 ? -22.368 5.335 18.462 1.00 86.88 129 LYS A N 1
ATOM 981 C CA . LYS A 1 129 ? -21.167 4.820 17.805 1.00 86.88 129 LYS A CA 1
ATOM 982 C C . LYS A 1 129 ? -20.745 3.523 18.473 1.00 86.88 129 LYS A C 1
ATOM 984 O O . LYS A 1 129 ? -20.555 3.479 19.687 1.00 86.88 129 LYS A O 1
ATOM 989 N N . LYS A 1 130 ? -20.557 2.495 17.650 1.00 89.88 130 LYS A N 1
ATOM 990 C CA . LYS A 1 130 ? -20.019 1.195 18.044 1.00 89.88 130 LYS A CA 1
ATOM 991 C C . LYS A 1 130 ? -18.497 1.227 17.902 1.00 89.88 130 LYS A C 1
ATOM 993 O O . LYS A 1 130 ? -17.989 1.524 16.820 1.00 89.88 130 LYS A O 1
ATOM 998 N N . PHE A 1 131 ? -17.766 0.962 18.980 1.00 90.38 131 PHE A N 1
ATOM 999 C CA . PHE A 1 131 ? -16.302 0.900 18.955 1.00 90.38 131 PHE A CA 1
ATOM 1000 C C . PHE A 1 131 ? -15.768 -0.131 19.945 1.00 90.38 131 PHE A C 1
ATOM 1002 O O . PHE A 1 131 ? -16.395 -0.428 20.960 1.00 90.38 131 PHE A O 1
ATOM 1009 N N . ILE A 1 132 ? -14.580 -0.654 19.652 1.00 92.19 132 ILE A N 1
ATOM 1010 C CA . ILE A 1 132 ? -13.862 -1.555 20.552 1.00 92.19 132 ILE A CA 1
ATOM 1011 C C . ILE A 1 132 ? -13.120 -0.690 21.582 1.00 92.19 132 ILE A C 1
ATOM 1013 O O . ILE A 1 132 ? -12.357 0.203 21.194 1.00 92.19 132 ILE A O 1
ATOM 1017 N N . PRO A 1 133 ? -13.343 -0.885 22.891 1.00 91.31 133 PRO A N 1
ATOM 1018 C CA . PRO A 1 133 ? -12.708 -0.069 23.916 1.00 91.31 133 PRO A CA 1
ATOM 1019 C C . PRO A 1 133 ? -11.192 -0.313 23.956 1.00 91.31 133 PRO A C 1
ATOM 1021 O O . PRO A 1 133 ? -10.742 -1.446 24.070 1.00 91.31 133 PRO A O 1
ATOM 1024 N N . ASN A 1 134 ? -10.405 0.765 23.924 1.00 91.06 134 ASN A N 1
ATOM 1025 C CA . ASN A 1 134 ? -8.932 0.739 23.987 1.00 91.06 134 ASN A CA 1
ATOM 1026 C C . ASN A 1 134 ? -8.376 1.149 25.376 1.00 91.06 134 ASN A C 1
ATOM 1028 O O . ASN A 1 134 ? -7.197 1.442 25.547 1.00 91.06 134 ASN A O 1
ATOM 1032 N N . ALA A 1 135 ? -9.224 1.248 26.403 1.00 91.56 135 ALA A N 1
ATOM 1033 C CA . ALA A 1 135 ? -8.778 1.645 27.741 1.00 91.56 135 ALA A CA 1
ATOM 1034 C C . ALA A 1 135 ? -8.218 0.445 28.518 1.00 91.56 135 ALA A C 1
ATOM 1036 O O . ALA A 1 135 ? -8.852 -0.612 28.554 1.00 91.56 135 ALA A O 1
ATOM 1037 N N . TRP A 1 136 ? -7.058 0.639 29.159 1.00 91.62 136 TRP A N 1
ATOM 1038 C CA . TRP A 1 136 ? -6.396 -0.331 30.044 1.00 91.62 136 TRP A CA 1
ATOM 1039 C C . TRP A 1 136 ? -6.343 -1.763 29.485 1.00 91.62 136 TRP A C 1
ATOM 1041 O O . TRP A 1 136 ? -6.598 -2.722 30.205 1.00 91.62 136 TRP A O 1
ATOM 1051 N N . LEU A 1 137 ? -5.995 -1.917 28.200 1.00 92.44 137 LEU A N 1
ATOM 1052 C CA . LEU A 1 137 ? -5.941 -3.225 27.527 1.00 92.44 137 LEU A CA 1
ATOM 1053 C C . LEU A 1 137 ? -5.075 -4.261 28.263 1.00 92.44 137 LEU A C 1
ATOM 1055 O O . LEU A 1 137 ? -5.413 -5.437 28.281 1.00 92.44 137 LEU A O 1
ATOM 1059 N N . HIS A 1 138 ? -3.999 -3.822 28.918 1.00 91.38 138 HIS A N 1
ATOM 1060 C CA . HIS A 1 138 ? -3.107 -4.684 29.702 1.00 91.38 138 HIS A CA 1
ATOM 1061 C C . HIS A 1 138 ? -3.748 -5.262 30.977 1.00 91.38 138 HIS A C 1
ATOM 1063 O O . HIS A 1 138 ? -3.226 -6.221 31.528 1.00 91.38 138 HIS A O 1
ATOM 1069 N N . MET A 1 139 ? -4.846 -4.673 31.465 1.00 91.94 139 MET A N 1
ATOM 1070 C CA . MET A 1 139 ? -5.610 -5.177 32.616 1.00 91.94 139 MET A CA 1
ATOM 1071 C C . MET A 1 139 ? -6.798 -6.041 32.191 1.00 91.94 139 MET A C 1
ATOM 1073 O O . MET A 1 139 ? -7.477 -6.606 33.045 1.00 91.94 139 MET A O 1
ATOM 1077 N N . LYS A 1 140 ? -7.109 -6.094 30.892 1.00 90.38 140 LYS A N 1
ATOM 1078 C CA . LYS A 1 140 ? -8.224 -6.897 30.402 1.00 90.38 140 LYS A CA 1
ATOM 1079 C C . LYS A 1 140 ? -7.813 -8.369 30.305 1.00 90.38 140 LYS A C 1
ATOM 1081 O O . LYS A 1 140 ? -6.656 -8.632 29.979 1.00 90.38 140 LYS A O 1
ATOM 1086 N N . PRO A 1 141 ? -8.739 -9.309 30.556 1.00 88.62 141 PRO A N 1
ATOM 1087 C CA . PRO A 1 141 ? -8.490 -10.728 30.330 1.00 88.62 141 PRO A CA 1
ATOM 1088 C C . PRO A 1 141 ? -8.050 -10.997 28.885 1.00 88.62 141 PRO A C 1
ATOM 1090 O O . PRO A 1 141 ? -8.505 -10.317 27.963 1.00 88.62 141 PRO A O 1
ATOM 1093 N N . ASP A 1 142 ? -7.189 -11.996 28.705 1.00 88.69 142 ASP A N 1
ATOM 1094 C CA . ASP A 1 142 ? -6.828 -12.591 27.407 1.00 88.69 142 ASP A CA 1
ATOM 1095 C C . ASP A 1 142 ? -7.835 -13.697 27.035 1.00 88.69 142 ASP A C 1
ATOM 1097 O O . ASP A 1 142 ? -7.494 -14.824 26.692 1.00 88.69 142 ASP A O 1
ATOM 1101 N N . GLU A 1 143 ? -9.122 -13.415 27.228 1.00 90.75 143 GLU A N 1
ATOM 1102 C CA . GLU A 1 143 ? -10.174 -14.343 26.829 1.00 90.75 143 GLU A CA 1
ATOM 1103 C C . GLU A 1 143 ? -10.463 -14.150 25.344 1.00 90.75 143 GLU A C 1
ATOM 1105 O O . GLU A 1 143 ? -10.604 -13.023 24.857 1.00 90.75 143 GLU A O 1
ATOM 1110 N N . LEU A 1 144 ? -10.536 -15.266 24.623 1.00 92.00 144 LEU A N 1
ATOM 1111 C CA . LEU A 1 144 ? -10.857 -15.260 23.205 1.00 92.00 144 LEU A CA 1
ATOM 1112 C C . LEU A 1 144 ? -12.352 -15.000 23.021 1.00 92.00 144 LEU A C 1
ATOM 1114 O O . LEU A 1 144 ? -13.182 -15.628 23.678 1.00 92.00 144 LEU A O 1
ATOM 1118 N N . GLY A 1 145 ? -12.686 -14.094 22.105 1.00 88.00 145 GLY A N 1
ATOM 1119 C CA . GLY A 1 145 ? -14.066 -13.837 21.711 1.00 88.00 145 GLY A CA 1
ATOM 1120 C C . GLY A 1 145 ? -14.700 -15.069 21.063 1.00 88.00 145 GLY A C 1
ATOM 1121 O O . GLY A 1 145 ? -14.027 -15.814 20.344 1.00 88.00 145 GLY A O 1
ATOM 1122 N N . GLU A 1 146 ? -15.991 -15.285 21.317 1.00 89.12 146 GLU A N 1
ATOM 1123 C CA . GLU A 1 146 ? -16.709 -16.489 20.881 1.00 89.12 146 GLU A CA 1
ATOM 1124 C C . GLU A 1 146 ? -16.732 -16.644 19.353 1.00 89.12 146 GLU A C 1
ATOM 1126 O O . GLU A 1 146 ? -16.577 -17.757 18.847 1.00 89.12 146 GLU A O 1
ATOM 1131 N N . ASN A 1 147 ? -16.875 -15.538 18.614 1.00 89.88 147 ASN A N 1
ATOM 1132 C CA . ASN A 1 147 ? -16.974 -15.555 17.153 1.00 89.88 147 ASN A CA 1
ATOM 1133 C C . ASN A 1 147 ? -15.641 -15.223 16.479 1.00 89.88 147 ASN A C 1
ATOM 1135 O O . ASN A 1 147 ? -15.271 -15.826 15.472 1.00 89.88 147 ASN A O 1
ATOM 1139 N N . SER A 1 148 ? -14.913 -14.252 17.028 1.00 88.19 148 SER A N 1
ATOM 1140 C CA . SER A 1 148 ? -13.668 -13.749 16.448 1.00 88.19 148 SER A CA 1
ATOM 1141 C C . SER A 1 148 ? -12.460 -14.633 16.734 1.00 88.19 148 SER A C 1
ATOM 1143 O O . SER A 1 148 ? -11.496 -14.580 15.973 1.00 88.19 148 SER A O 1
ATOM 1145 N N . GLN A 1 149 ? -12.489 -15.425 17.813 1.00 92.38 149 GLN A N 1
ATOM 1146 C CA . GLN A 1 149 ? -11.327 -16.158 18.333 1.00 92.38 149 GLN A CA 1
ATOM 1147 C C . GLN A 1 149 ? -10.102 -15.256 18.573 1.00 92.38 149 GLN A C 1
ATOM 1149 O O . GLN A 1 149 ? -8.961 -15.716 18.537 1.00 92.38 149 GLN A O 1
ATOM 1154 N N . LEU A 1 150 ? -10.333 -13.960 18.798 1.00 92.19 150 LEU A N 1
ATOM 1155 C CA . LEU A 1 150 ? -9.308 -12.965 19.095 1.00 92.19 150 LEU A CA 1
ATOM 1156 C C . LEU A 1 150 ? -9.458 -12.500 20.537 1.00 92.19 150 LEU A C 1
ATOM 1158 O O . LEU A 1 150 ? -10.569 -12.440 21.058 1.00 92.19 150 LEU A O 1
ATOM 1162 N N . SER A 1 151 ? -8.350 -12.115 21.161 1.00 93.81 151 SER A N 1
ATOM 1163 C CA . SER A 1 151 ? -8.380 -11.371 22.417 1.00 93.81 151 SER A CA 1
ATOM 1164 C C . SER A 1 151 ? -8.775 -9.911 22.163 1.00 93.81 151 SER A C 1
ATOM 1166 O O . SER A 1 151 ? -8.637 -9.387 21.049 1.00 93.81 151 SER A O 1
ATOM 1168 N N . ILE A 1 152 ? -9.230 -9.195 23.194 1.00 93.38 152 ILE A N 1
ATOM 1169 C CA . ILE A 1 152 ? -9.554 -7.765 23.054 1.00 93.38 152 ILE A CA 1
ATOM 1170 C C . ILE A 1 152 ? -8.318 -6.912 22.714 1.00 93.38 152 ILE A C 1
ATOM 1172 O O . ILE A 1 152 ? -8.437 -5.856 22.084 1.00 93.38 152 ILE A O 1
ATOM 1176 N N . GLN A 1 153 ? -7.128 -7.365 23.116 1.00 93.88 153 GLN A N 1
ATOM 1177 C CA . GLN A 1 153 ? -5.846 -6.740 22.805 1.00 93.88 153 GLN A CA 1
ATOM 1178 C C . GLN A 1 153 ? -5.545 -6.871 21.311 1.00 93.88 153 GLN A C 1
ATOM 1180 O O . GLN A 1 153 ? -5.251 -5.867 20.659 1.00 93.88 153 GLN A O 1
ATOM 1185 N N . ASP A 1 154 ? -5.707 -8.072 20.755 1.00 93.50 154 ASP A N 1
ATOM 1186 C CA . ASP A 1 154 ? -5.506 -8.321 19.330 1.00 93.50 154 ASP A CA 1
ATOM 1187 C C . ASP A 1 154 ? -6.559 -7.617 18.486 1.00 93.50 154 ASP A C 1
ATOM 1189 O O . ASP A 1 154 ? -6.224 -6.967 17.494 1.00 93.50 154 ASP A O 1
ATOM 1193 N N . ALA A 1 155 ? -7.824 -7.649 18.907 1.00 93.38 155 ALA A N 1
ATOM 1194 C CA . ALA A 1 155 ? -8.913 -6.936 18.251 1.00 93.38 155 ALA A CA 1
ATOM 1195 C C . ALA A 1 155 ? -8.680 -5.413 18.189 1.00 93.38 155 ALA A C 1
ATOM 1197 O O . ALA A 1 155 ? -9.236 -4.750 17.318 1.00 93.38 155 ALA A O 1
ATOM 1198 N N . ASN A 1 156 ? -7.837 -4.840 19.058 1.00 92.62 156 ASN A N 1
ATOM 1199 C CA . ASN A 1 156 ? -7.498 -3.413 19.031 1.00 92.62 156 ASN A CA 1
ATOM 1200 C C . ASN A 1 156 ? -6.418 -3.034 18.002 1.00 92.62 156 ASN A C 1
ATOM 1202 O O . ASN A 1 156 ? -6.205 -1.850 17.731 1.00 92.62 156 ASN A O 1
ATOM 1206 N N . ILE A 1 157 ? -5.727 -4.005 17.404 1.00 92.62 157 ILE A N 1
ATOM 1207 C CA . ILE A 1 157 ? -4.644 -3.733 16.455 1.00 92.62 157 ILE A CA 1
ATOM 1208 C C . ILE A 1 157 ? -5.230 -3.457 15.069 1.00 92.62 157 ILE A C 1
ATOM 1210 O O . ILE A 1 157 ? -5.742 -4.356 14.401 1.00 92.62 157 ILE A O 1
ATOM 1214 N N . LEU A 1 158 ? -5.093 -2.225 14.571 1.00 93.69 158 LEU A N 1
ATOM 1215 C CA . LEU A 1 158 ? -5.469 -1.917 13.192 1.00 93.69 158 LEU A CA 1
ATOM 1216 C C . LEU A 1 158 ? -4.495 -2.592 12.216 1.00 93.69 158 LEU A C 1
ATOM 1218 O O . LEU A 1 158 ? -3.362 -2.144 12.037 1.00 93.69 158 LEU A O 1
ATOM 1222 N N . LYS A 1 159 ? -4.964 -3.637 11.531 1.00 94.38 159 LYS A N 1
ATOM 1223 C CA . LYS A 1 159 ? -4.220 -4.318 10.466 1.00 94.38 159 LYS A CA 1
ATOM 1224 C C . LYS A 1 159 ? -4.863 -3.990 9.128 1.00 94.38 159 LYS A C 1
ATOM 1226 O O . LYS A 1 159 ? -6.044 -4.264 8.911 1.00 94.38 159 LYS A O 1
ATOM 1231 N N . ILE A 1 160 ? -4.086 -3.418 8.216 1.00 94.81 160 ILE A N 1
ATOM 1232 C CA . ILE A 1 160 ? -4.540 -3.054 6.872 1.00 94.81 160 ILE A CA 1
ATOM 1233 C C . ILE A 1 160 ? -3.686 -3.741 5.811 1.00 94.81 160 ILE A C 1
ATOM 1235 O O . ILE A 1 160 ? -2.504 -4.002 6.010 1.00 94.81 160 ILE A O 1
ATOM 1239 N N . LYS A 1 161 ? -4.302 -4.017 4.665 1.00 95.19 161 LYS A N 1
ATOM 1240 C CA . LYS A 1 161 ? -3.652 -4.495 3.450 1.00 95.19 161 LYS A CA 1
ATOM 1241 C C . LYS A 1 161 ? -3.898 -3.480 2.351 1.00 95.19 161 LYS A C 1
ATOM 1243 O O . LYS A 1 161 ? -5.048 -3.200 2.017 1.00 95.19 161 LYS A O 1
ATOM 1248 N N . ILE A 1 162 ? -2.823 -2.951 1.786 1.00 93.75 162 ILE A N 1
ATOM 1249 C CA . ILE A 1 162 ? -2.879 -2.046 0.643 1.00 93.75 162 ILE A CA 1
ATOM 1250 C C . ILE A 1 162 ? -2.369 -2.815 -0.570 1.00 93.75 162 ILE A C 1
ATOM 1252 O O . ILE A 1 162 ? -1.254 -3.331 -0.559 1.00 93.75 162 ILE A O 1
ATOM 1256 N N . LYS A 1 163 ? -3.205 -2.933 -1.601 1.00 92.25 163 LYS A N 1
ATOM 1257 C CA . LYS A 1 163 ? -2.778 -3.393 -2.925 1.00 92.25 163 LYS A CA 1
ATOM 1258 C C . LYS A 1 163 ? -2.469 -2.168 -3.771 1.00 92.25 163 LYS A C 1
ATOM 1260 O O . LYS A 1 163 ? -3.287 -1.252 -3.799 1.00 92.25 163 LYS A O 1
ATOM 1265 N N . TYR A 1 164 ? -1.324 -2.168 -4.440 1.00 90.69 164 TYR A N 1
ATOM 1266 C CA . TYR A 1 164 ? -0.837 -1.051 -5.241 1.00 90.69 164 TYR A CA 1
ATOM 1267 C C . TYR A 1 164 ? -0.218 -1.581 -6.539 1.00 90.69 164 TYR A C 1
ATOM 1269 O O . TYR A 1 164 ? 0.602 -2.497 -6.487 1.00 90.69 164 TYR A O 1
ATOM 1277 N N . GLY A 1 165 ? -0.611 -1.027 -7.687 1.00 89.44 165 GLY A N 1
ATOM 1278 C CA . GLY A 1 165 ? 0.009 -1.31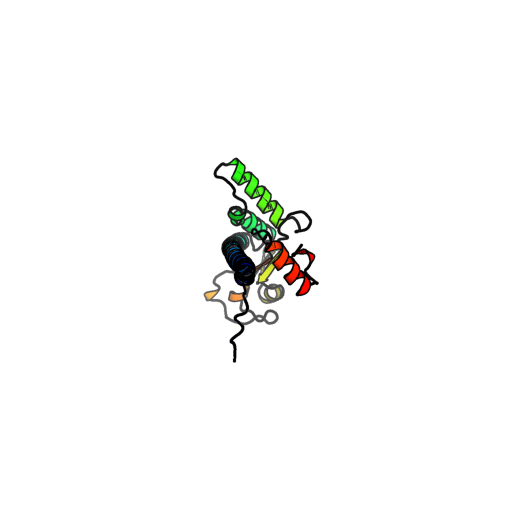5 -8.981 1.00 89.44 165 GLY A CA 1
ATOM 1279 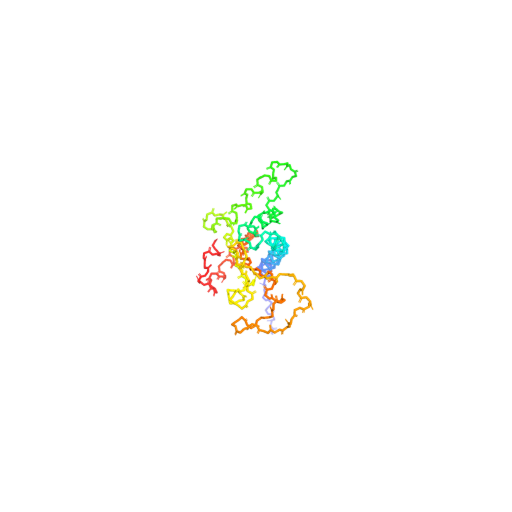C C . GLY A 1 165 ? 1.248 -0.451 -9.193 1.00 89.44 165 GLY A C 1
ATOM 1280 O O . GLY A 1 165 ? 1.125 0.755 -9.389 1.00 89.44 165 GLY A O 1
ATOM 1281 N N . PHE A 1 166 ? 2.435 -1.056 -9.134 1.00 88.00 166 PHE A N 1
ATOM 1282 C CA . PHE A 1 166 ? 3.700 -0.346 -9.322 1.00 88.00 166 PHE A CA 1
ATOM 1283 C C . PHE A 1 166 ? 4.170 -0.436 -10.785 1.00 88.00 166 PHE A C 1
ATOM 1285 O O . PHE A 1 166 ? 4.189 -1.544 -11.327 1.00 88.00 166 PHE A O 1
ATOM 1292 N N . PRO A 1 167 ? 4.534 0.688 -11.434 1.00 86.31 167 PRO A N 1
ATOM 1293 C CA . PRO A 1 167 ? 5.004 0.678 -12.817 1.00 86.31 167 PRO A CA 1
ATOM 1294 C C . PRO A 1 167 ? 6.417 0.089 -12.932 1.00 86.31 167 PRO A C 1
ATOM 1296 O O . PRO A 1 167 ? 7.263 0.290 -12.064 1.00 86.31 167 PRO A O 1
ATOM 1299 N N . LEU A 1 168 ? 6.688 -0.628 -14.023 1.00 88.44 168 LEU A N 1
ATOM 1300 C CA . LEU A 1 168 ? 8.037 -1.092 -14.356 1.00 88.44 168 LEU A CA 1
ATOM 1301 C C . LEU A 1 168 ? 8.755 0.003 -15.158 1.00 88.44 168 LEU A C 1
ATOM 1303 O O . LEU A 1 168 ? 8.196 0.517 -16.122 1.00 88.44 168 LEU A O 1
ATOM 1307 N N . GLU A 1 169 ? 9.971 0.375 -14.753 1.00 86.50 169 GLU A N 1
ATOM 1308 C CA . GLU A 1 169 ? 10.704 1.512 -15.334 1.00 86.50 169 GLU A CA 1
ATOM 1309 C C . GLU A 1 169 ? 11.668 1.101 -16.455 1.00 86.50 169 GLU A C 1
ATOM 1311 O O . GLU A 1 169 ? 11.921 1.879 -17.375 1.00 86.50 169 GLU A O 1
ATOM 1316 N N . VAL A 1 170 ? 12.223 -0.114 -16.396 1.00 89.38 170 VAL A N 1
ATOM 1317 C CA . VAL A 1 170 ? 13.226 -0.591 -17.351 1.00 89.38 170 VAL A CA 1
ATOM 1318 C C . VAL A 1 170 ? 12.536 -1.087 -18.626 1.00 89.38 170 VAL A C 1
ATOM 1320 O O . VAL A 1 170 ? 11.811 -2.090 -18.582 1.00 89.38 170 VAL A O 1
ATOM 1323 N N . PRO A 1 171 ? 12.790 -0.447 -19.784 1.00 82.62 171 PRO A N 1
ATOM 1324 C CA . PRO A 1 171 ? 12.197 -0.863 -21.047 1.00 82.62 171 PRO A CA 1
ATOM 1325 C C . PRO A 1 171 ? 12.692 -2.259 -21.449 1.00 82.62 171 PRO A C 1
ATOM 1327 O O . PRO A 1 171 ? 13.794 -2.669 -21.088 1.00 82.62 171 PRO A O 1
ATOM 1330 N N . VAL A 1 172 ? 11.893 -2.982 -22.238 1.00 87.69 172 VAL A N 1
ATOM 1331 C CA . VAL A 1 172 ? 12.091 -4.392 -22.642 1.00 87.69 172 VAL A CA 1
ATOM 1332 C C . VAL A 1 172 ? 11.790 -5.373 -21.511 1.00 87.69 172 VAL A C 1
ATOM 1334 O O . VAL A 1 172 ? 11.037 -6.325 -21.725 1.00 87.69 172 VAL A O 1
ATOM 1337 N N . ILE A 1 173 ? 12.341 -5.148 -20.317 1.00 89.69 173 ILE A N 1
ATOM 1338 C CA . ILE A 1 173 ? 12.069 -5.987 -19.145 1.00 89.69 173 ILE A CA 1
ATOM 1339 C C . ILE A 1 173 ? 10.606 -5.853 -18.714 1.00 89.69 173 ILE A C 1
ATOM 1341 O O . ILE A 1 173 ? 9.980 -6.863 -18.398 1.00 89.69 173 ILE A O 1
ATOM 1345 N N . ASP A 1 174 ? 10.044 -4.646 -18.788 1.00 87.75 174 ASP A N 1
ATOM 1346 C CA . ASP A 1 174 ? 8.618 -4.372 -18.594 1.00 87.75 174 ASP A CA 1
ATOM 1347 C C . ASP A 1 174 ? 7.714 -5.321 -19.402 1.00 87.75 174 ASP A C 1
ATOM 1349 O O . ASP A 1 174 ? 6.846 -5.997 -18.848 1.00 87.75 174 ASP A O 1
ATOM 1353 N N . LYS A 1 175 ? 7.983 -5.450 -20.704 1.00 88.62 175 LYS A N 1
ATOM 1354 C CA . LYS A 1 175 ? 7.219 -6.288 -21.635 1.00 88.62 175 LYS A CA 1
ATOM 1355 C C . LYS A 1 175 ? 7.429 -7.771 -21.376 1.00 88.62 175 LYS A C 1
ATOM 1357 O O . LYS A 1 175 ? 6.473 -8.538 -21.452 1.00 88.62 175 LYS A O 1
ATOM 1362 N N . ILE A 1 176 ? 8.665 -8.181 -21.081 1.00 88.94 176 ILE A N 1
ATOM 1363 C CA . ILE A 1 176 ? 8.983 -9.582 -20.776 1.00 88.94 176 ILE A CA 1
ATOM 1364 C C . ILE A 1 176 ? 8.244 -10.013 -19.506 1.00 88.94 176 ILE A C 1
ATOM 1366 O O . ILE A 1 176 ? 7.554 -11.032 -19.517 1.00 88.94 176 ILE A O 1
ATOM 1370 N N . ILE A 1 177 ? 8.333 -9.224 -18.432 1.00 87.25 177 ILE A N 1
ATOM 1371 C CA . ILE A 1 177 ? 7.649 -9.510 -17.167 1.00 87.25 177 ILE A CA 1
ATOM 1372 C C . ILE A 1 177 ? 6.131 -9.493 -17.367 1.00 87.25 177 ILE A C 1
ATOM 1374 O O . ILE A 1 177 ? 5.460 -10.432 -16.940 1.00 87.25 177 ILE A O 1
ATOM 1378 N N . GLY A 1 178 ? 5.587 -8.485 -18.056 1.00 86.94 178 GLY A N 1
ATOM 1379 C CA . GLY A 1 178 ? 4.153 -8.403 -18.343 1.00 86.94 178 GLY A CA 1
ATOM 1380 C C . GLY A 1 178 ? 3.637 -9.607 -19.140 1.00 86.94 178 GLY A C 1
ATOM 1381 O O . GLY A 1 178 ? 2.600 -10.181 -18.797 1.00 86.94 178 GLY A O 1
ATOM 1382 N N . ALA A 1 179 ? 4.394 -10.069 -20.141 1.00 87.94 179 ALA A N 1
ATOM 1383 C CA . ALA A 1 179 ? 4.051 -11.254 -20.927 1.00 87.94 179 ALA A CA 1
ATOM 1384 C C . ALA A 1 179 ? 4.074 -12.538 -20.081 1.00 87.94 179 ALA A C 1
ATOM 1386 O O . ALA A 1 179 ? 3.133 -13.332 -20.141 1.00 87.94 179 ALA A O 1
ATOM 1387 N N . ILE A 1 180 ? 5.109 -12.722 -19.253 1.00 88.94 180 ILE A N 1
ATOM 1388 C CA . ILE A 1 180 ? 5.230 -13.881 -18.356 1.00 88.94 180 ILE A CA 1
ATOM 1389 C C . ILE A 1 180 ? 4.085 -13.894 -17.335 1.00 88.94 180 ILE A C 1
ATOM 1391 O O . ILE A 1 180 ? 3.424 -14.917 -17.166 1.00 88.94 180 ILE A O 1
ATOM 1395 N N . LEU A 1 181 ? 3.810 -12.766 -16.675 1.00 87.62 181 LEU A N 1
ATOM 1396 C CA . LEU A 1 181 ? 2.745 -12.670 -15.672 1.00 87.62 181 LEU A CA 1
ATOM 1397 C C . LEU A 1 181 ? 1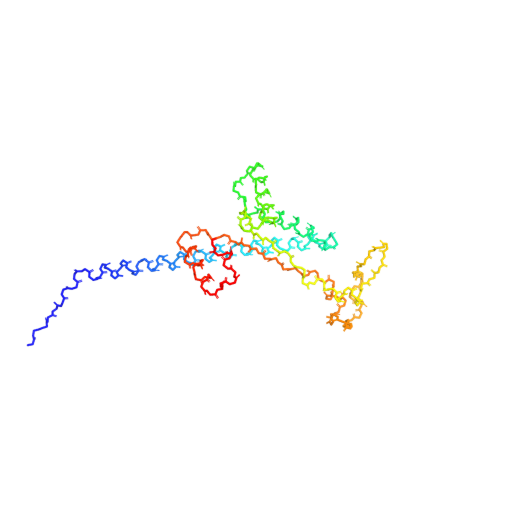.358 -12.877 -16.284 1.00 87.62 181 LEU A C 1
ATOM 1399 O O . LEU A 1 181 ? 0.522 -13.540 -15.674 1.00 87.62 181 LEU A O 1
ATOM 1403 N N . THR A 1 182 ? 1.129 -12.388 -17.504 1.00 88.94 182 THR A N 1
ATOM 1404 C CA . THR A 1 182 ? -0.114 -12.659 -18.242 1.00 88.94 182 THR A CA 1
ATOM 1405 C C . THR A 1 182 ? -0.288 -14.150 -18.530 1.00 88.94 182 THR A C 1
ATOM 1407 O O . THR A 1 182 ? -1.394 -14.670 -18.396 1.00 88.94 182 THR A O 1
ATOM 1410 N N . ALA A 1 183 ? 0.794 -14.857 -18.873 1.00 88.31 183 ALA A N 1
ATOM 1411 C CA . ALA A 1 183 ? 0.754 -16.294 -19.137 1.00 88.31 183 ALA A CA 1
ATOM 1412 C C . ALA A 1 183 ? 0.512 -17.129 -17.866 1.00 88.31 183 ALA A C 1
ATOM 1414 O O . ALA A 1 183 ? -0.235 -18.104 -17.902 1.00 88.31 183 ALA A O 1
ATOM 1415 N N . VAL A 1 184 ? 1.121 -16.742 -16.740 1.00 91.06 184 VAL A N 1
ATOM 1416 C CA . VAL A 1 184 ? 1.017 -17.468 -15.461 1.00 91.06 184 VAL A CA 1
ATOM 1417 C C . VAL A 1 184 ? -0.284 -17.144 -14.720 1.00 91.06 184 VAL A C 1
ATOM 1419 O O . VAL A 1 184 ? -0.847 -18.009 -14.052 1.00 91.06 184 VAL A O 1
ATOM 1422 N N . ASN A 1 185 ? -0.773 -15.907 -14.821 1.00 88.12 185 ASN A N 1
ATOM 1423 C CA . ASN A 1 185 ? -1.956 -15.435 -14.108 1.00 88.12 185 ASN A CA 1
ATOM 1424 C C . ASN A 1 185 ? -2.925 -14.678 -15.036 1.00 88.12 185 ASN A C 1
ATOM 1426 O O . ASN A 1 185 ? -3.069 -13.453 -14.935 1.00 88.12 185 ASN A O 1
ATOM 1430 N N . PRO A 1 186 ? -3.649 -15.398 -15.911 1.00 81.88 186 PRO A N 1
ATOM 1431 C CA . PRO A 1 186 ? -4.553 -14.773 -16.875 1.00 81.88 186 PRO A CA 1
ATOM 1432 C C . PRO A 1 186 ? -5.729 -14.042 -16.208 1.00 81.88 186 PRO A C 1
ATOM 1434 O O . PRO A 1 186 ? -6.269 -13.095 -16.781 1.00 81.88 186 PRO A O 1
ATOM 1437 N N . ALA A 1 187 ? -6.104 -14.421 -14.980 1.00 79.88 187 ALA A N 1
ATOM 1438 C CA . ALA A 1 187 ? -7.184 -13.777 -14.230 1.00 79.88 187 ALA A CA 1
ATOM 1439 C C . ALA A 1 187 ? -6.881 -12.306 -13.884 1.00 79.88 187 ALA A C 1
ATOM 1441 O O . ALA A 1 187 ? -7.801 -11.499 -13.780 1.00 79.88 187 ALA A O 1
ATOM 1442 N N . ASN A 1 188 ? -5.600 -11.942 -13.755 1.00 79.00 188 ASN A N 1
ATOM 1443 C CA . ASN A 1 188 ? -5.153 -10.595 -13.389 1.00 79.00 188 ASN A CA 1
ATOM 1444 C C . ASN A 1 188 ? -4.496 -9.836 -14.550 1.00 79.00 188 ASN A C 1
ATOM 1446 O O . ASN A 1 188 ? -3.820 -8.836 -14.322 1.00 79.00 188 ASN A O 1
ATOM 1450 N N . GLN A 1 189 ? -4.727 -10.257 -15.797 1.00 75.62 189 GLN A N 1
ATOM 1451 C CA . GLN A 1 189 ? -4.123 -9.656 -16.994 1.00 75.62 189 GLN A CA 1
ATOM 1452 C C . GLN A 1 189 ? -4.294 -8.132 -17.107 1.00 75.62 189 GLN A C 1
ATOM 1454 O O . GLN A 1 189 ? -3.497 -7.474 -17.764 1.00 75.62 189 GLN A O 1
ATOM 1459 N N . HIS A 1 190 ? -5.323 -7.555 -16.479 1.00 73.56 190 HIS A N 1
ATOM 1460 C CA . HIS A 1 190 ? -5.533 -6.109 -16.474 1.00 73.56 190 HIS A CA 1
ATOM 1461 C C . HIS A 1 190 ? -4.377 -5.345 -15.797 1.00 73.56 190 HIS A C 1
ATOM 1463 O O . HIS A 1 190 ? -4.110 -4.207 -16.166 1.00 73.56 190 HIS A O 1
ATOM 1469 N N . TYR A 1 191 ? -3.665 -5.976 -14.859 1.00 72.88 191 TYR A N 1
ATOM 1470 C CA . TYR A 1 191 ? -2.558 -5.363 -14.124 1.00 72.88 191 TYR A CA 1
ATOM 1471 C C . TYR A 1 191 ? -1.199 -5.452 -14.833 1.00 72.88 191 TYR A C 1
ATOM 1473 O O . TYR A 1 191 ? -0.252 -4.822 -14.376 1.00 72.88 191 TYR A O 1
ATOM 1481 N N . TYR A 1 192 ? -1.083 -6.253 -15.896 1.00 75.75 192 TYR A N 1
ATOM 1482 C CA . TYR A 1 192 ? 0.203 -6.603 -16.521 1.00 75.75 192 TYR A CA 1
ATOM 1483 C C . TYR A 1 192 ? 0.380 -6.031 -17.935 1.00 75.75 192 TYR A C 1
ATOM 1485 O O . TYR A 1 192 ? 1.352 -6.378 -18.606 1.00 75.75 192 TYR A O 1
ATOM 1493 N N . LYS A 1 193 ? -0.584 -5.227 -18.398 1.00 66.00 193 LYS A N 1
ATOM 1494 C CA . LYS A 1 193 ? -0.606 -4.622 -19.734 1.00 66.00 193 LYS A CA 1
ATOM 1495 C C . LYS A 1 193 ? -0.032 -3.217 -19.736 1.00 66.00 193 LYS A C 1
ATOM 1497 O O . LYS A 1 193 ? -0.271 -2.498 -18.743 1.00 66.00 193 LYS A O 1
#

Solvent-accessible surface area (backbone atoms only — not comparable to full-atom values): 10912 Å² total; per-residue (Å²): 138,83,83,79,80,78,83,61,87,59,55,64,59,54,53,48,51,52,51,49,53,54,49,50,53,52,51,51,46,52,51,44,52,50,55,51,49,54,51,48,55,50,51,50,53,11,47,53,48,7,48,52,39,7,63,81,50,80,58,34,68,68,36,23,52,51,26,27,33,68,48,42,26,77,84,50,50,75,73,88,51,75,70,33,52,56,49,10,44,52,50,27,46,39,23,50,76,30,47,53,93,79,74,20,25,42,42,44,81,43,78,68,26,55,43,76,43,38,48,68,62,56,38,47,78,56,94,98,38,77,44,68,77,80,73,64,52,90,78,49,73,86,54,59,28,91,78,47,68,37,28,62,63,61,44,66,44,79,35,73,46,76,46,71,59,78,85,72,84,46,80,69,51,41,57,52,52,20,52,53,47,31,71,77,38,60,93,56,37,83,80,44,110

Sequence (193 aa):
MILKIKNNAGSAIIEFIIAGIVFCLILAGAFQMMLLYEGHVRLQQAAFEAARHGIVNNGTAAAIKKGFIQNSLDLYIHGTKPEDILKAYKLSQKAVNYPLTEGGAGVVVTRLNPTPEAFEDFAIEKNNKKFIPNAWLHMKPDELGENSQLSIQDANILKIKIKYGFPLEVPVIDKIIGAILTAVNPANQHYYK

pLDDT: mean 88.09, std 9.09, range [41.62, 95.88]

Radius of gyration: 25.72 Å; Cα contacts (8 Å, |Δi|>4): 229; chains: 1; bounding box: 70×63×74 Å

Mean predicted aligned error: 7.52 Å

Secondary structure (DSSP, 8-state):
--------TTHHHHHHHHHHHHHHHHHHHHHHHHHHHHHHHHHHHHHHHHHHHHHHTTT-HHHHHHHHHHHS-TTT--SSSHHHHHHHHHHHHHHHHS-GGGTS---EEEEEES-HHHHHHH-EEETTEEE---TTGGGS--PPPTTT---HHHHTS-EEEEE--PPP-STTHHHHHHHHHHHH-GGGGGG--